Protein AF-A0A7C1IBE5-F1 (afdb_monomer)

Sequence (179 aa):
MHDKIVLPAYIEAMIQAGHLGRKSRDKGGFYKRLESGKYMYIDPATLEYVPAIEPHVQFVEQAKEYIHIGRYREAFEVILAAEGTEANLVKEMLATYIAYAYMLIGQVTDAHDGIEGMDRVMTAGYNWAGPSMLVQMLGGKERAMELLDAQHLPIPDGLKSDTVCERYVFNIGKYFPAR

Solvent-accessible surface area (backbone atoms only — not comparable to full-atom values): 10197 Å² total; per-residue (Å²): 113,73,88,72,72,63,84,58,69,56,57,57,53,33,51,76,74,48,32,63,24,86,81,25,78,90,66,11,26,73,44,39,71,48,94,88,67,50,56,29,29,52,39,77,88,77,71,43,76,38,74,72,80,85,84,86,52,70,58,57,56,54,22,49,53,28,32,53,74,68,37,49,50,61,18,40,50,42,51,70,72,43,75,61,74,69,31,49,52,52,51,43,52,53,31,50,51,39,39,52,52,39,61,35,48,52,74,80,36,60,55,89,48,36,66,60,38,50,23,47,48,30,41,73,73,66,67,37,73,23,51,48,56,51,27,35,40,55,71,26,56,69,47,41,48,53,48,19,51,77,63,75,40,76,81,35,68,57,49,76,68,57,60,60,49,80,71,57,87,72,76,56,62,79,61,50,62,64,123

Foldseek 3Di:
DVVVPDDDPLQVVCVVVVQPAPVCQPNHHQWHADPVRFIWGQDSVPRDTHGDDDDDDPLQVVLLVCLLVVNLLVSLVSLVPDDDDVSLVVLLVLLVVLQVLQVCQCPVDNVVCQQVRQQCCCCVVVVAGGSLCSCLSCPHLVSSVVSNVVSVHDDHPSSVPDPPNVVDDDPVCSHSPND

Mean predicted aligned error: 4.45 Å

Secondary structure (DSSP, 8-state):
-GGG-PPPHHHHHHHHHT--GGGSTTT-SSEEE-TTS-EEEE-TTT--EEEPP----HHHHHHHHHHHTT-HHHHHHHHHH--SHHHHHHHHHHHHHHHHHHHTBTTTB-GGGHHHHHHHIIIIIS----HHHHHHHTTSHHHHHHHHHHTT----HHHHT--HHHH----GGGTS---

pLDDT: mean 92.17, std 6.35, range [59.53, 98.25]

Structure (mmCIF, N/CA/C/O backbone):
data_AF-A0A7C1IBE5-F1
#
_entry.id   AF-A0A7C1IBE5-F1
#
loop_
_atom_site.group_PDB
_atom_site.id
_atom_site.type_symbol
_atom_site.label_atom_id
_atom_site.label_alt_id
_atom_site.label_comp_id
_atom_site.label_asym_id
_atom_site.label_entity_id
_atom_site.label_seq_id
_atom_site.pdbx_PDB_ins_code
_atom_site.Cartn_x
_atom_site.Cartn_y
_atom_site.Cartn_z
_atom_site.occupancy
_atom_site.B_iso_or_equiv
_atom_site.auth_seq_id
_atom_site.auth_comp_id
_atom_site.auth_asym_id
_atom_site.auth_atom_id
_atom_site.pdbx_PDB_model_num
ATOM 1 N N . MET A 1 1 ? -4.605 -14.234 -8.982 1.00 73.50 1 MET A N 1
ATOM 2 C CA . MET A 1 1 ? -4.352 -13.311 -7.850 1.00 73.50 1 MET A CA 1
ATOM 3 C C . MET A 1 1 ? -5.655 -12.81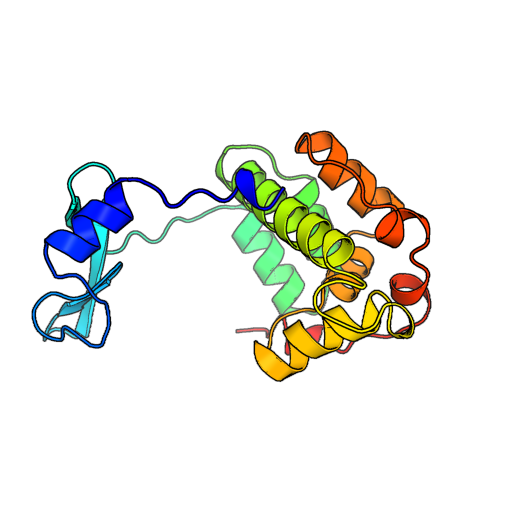6 -7.245 1.00 73.50 1 MET A C 1
ATOM 5 O O . MET A 1 1 ? -5.756 -12.850 -6.031 1.00 73.50 1 MET A O 1
ATOM 9 N N . HIS A 1 2 ? -6.647 -12.444 -8.063 1.00 71.06 2 HIS A N 1
ATOM 10 C CA . HIS A 1 2 ? -7.984 -12.051 -7.600 1.00 71.06 2 HIS A CA 1
ATOM 11 C C . HIS A 1 2 ? -8.584 -13.033 -6.575 1.00 71.06 2 HIS A C 1
ATOM 13 O O . HIS A 1 2 ? -8.927 -12.627 -5.474 1.00 71.06 2 HIS A O 1
ATOM 19 N N . ASP A 1 3 ? -8.538 -14.338 -6.863 1.00 72.69 3 ASP A N 1
ATOM 20 C CA . ASP A 1 3 ? -9.069 -15.387 -5.972 1.00 72.69 3 ASP A CA 1
ATOM 21 C C . ASP A 1 3 ? -8.318 -15.540 -4.638 1.00 72.69 3 ASP A C 1
ATOM 23 O O . ASP A 1 3 ? -8.782 -16.237 -3.741 1.00 72.69 3 ASP A O 1
ATOM 27 N N . LYS A 1 4 ? -7.139 -14.917 -4.499 1.00 71.75 4 LYS A N 1
ATOM 28 C CA . LYS A 1 4 ? -6.363 -14.908 -3.250 1.00 71.75 4 LYS A CA 1
ATOM 29 C C . LYS A 1 4 ? -6.722 -13.722 -2.347 1.00 71.75 4 LYS A C 1
ATOM 31 O O . LYS A 1 4 ? -6.382 -13.749 -1.170 1.00 71.75 4 LYS A O 1
ATOM 36 N N . ILE A 1 5 ? -7.412 -12.702 -2.868 1.00 74.75 5 ILE A N 1
ATOM 37 C CA . ILE A 1 5 ? -7.878 -11.539 -2.100 1.00 74.75 5 ILE A CA 1
ATOM 38 C C . ILE A 1 5 ? -9.263 -11.877 -1.541 1.00 74.75 5 ILE A C 1
ATOM 40 O O . ILE A 1 5 ? -10.294 -11.404 -2.015 1.00 74.75 5 ILE A O 1
ATOM 44 N N . VAL A 1 6 ? -9.280 -12.776 -0.560 1.00 84.31 6 VAL A N 1
ATOM 45 C CA . VAL A 1 6 ? -10.510 -13.247 0.083 1.00 84.31 6 VAL A CA 1
ATOM 46 C C . VAL A 1 6 ? -10.831 -12.353 1.269 1.00 84.31 6 VAL A C 1
ATOM 48 O O . VAL A 1 6 ? -9.943 -11.961 2.025 1.00 84.31 6 VAL A O 1
ATOM 51 N N . LEU A 1 7 ? -12.113 -12.042 1.444 1.00 87.69 7 LEU A N 1
ATOM 52 C CA . LEU A 1 7 ? -12.579 -11.256 2.576 1.00 87.69 7 LEU A CA 1
ATOM 53 C C . LEU A 1 7 ? -12.304 -12.004 3.897 1.00 87.69 7 LEU A C 1
ATOM 55 O O . LEU A 1 7 ? -12.782 -13.130 4.062 1.00 87.69 7 LEU A O 1
ATOM 59 N N . PRO A 1 8 ? -11.575 -11.407 4.858 1.00 91.69 8 PRO A N 1
ATOM 60 C CA . PRO A 1 8 ? -11.402 -12.000 6.177 1.00 91.69 8 PRO A CA 1
ATOM 61 C C . PRO A 1 8 ? -12.737 -12.250 6.891 1.00 91.69 8 PRO A C 1
ATOM 63 O O . PRO A 1 8 ? -13.624 -11.396 6.883 1.00 91.69 8 PRO A O 1
ATOM 66 N N . ALA A 1 9 ? -12.847 -13.385 7.587 1.00 92.94 9 ALA A N 1
ATOM 67 C CA . ALA A 1 9 ? -14.079 -13.809 8.265 1.00 92.94 9 ALA A CA 1
ATOM 68 C C . ALA A 1 9 ? -14.618 -12.781 9.278 1.00 92.94 9 ALA A C 1
ATOM 70 O O . ALA A 1 9 ? -15.829 -12.639 9.439 1.00 92.94 9 ALA A O 1
ATOM 71 N N . TYR A 1 10 ? -13.731 -12.022 9.929 1.00 94.25 10 TYR A N 1
ATOM 72 C CA . TYR A 1 10 ? -14.133 -10.997 10.892 1.00 94.25 10 TYR A CA 1
ATOM 73 C C . TYR A 1 10 ? -14.932 -9.857 10.233 1.00 94.25 10 TYR A C 1
ATOM 75 O O . TYR A 1 10 ? -15.789 -9.262 10.880 1.00 94.25 10 TYR A O 1
ATOM 83 N N . ILE A 1 11 ? -14.713 -9.575 8.941 1.00 94.81 11 ILE A N 1
ATOM 84 C CA . ILE A 1 11 ? -15.467 -8.541 8.218 1.00 94.81 11 ILE A CA 1
ATOM 85 C C . ILE A 1 11 ? -16.907 -8.997 7.978 1.00 94.81 11 ILE A C 1
ATOM 87 O O . ILE A 1 11 ? -17.835 -8.212 8.155 1.00 94.81 11 ILE A O 1
ATOM 91 N N . GLU A 1 12 ? -17.110 -10.267 7.630 1.00 94.19 12 GLU A N 1
ATOM 92 C CA . GLU A 1 12 ? -18.452 -10.841 7.495 1.00 94.19 12 GLU A CA 1
ATOM 93 C C . GLU A 1 12 ? -19.207 -10.765 8.834 1.00 94.19 12 GLU A C 1
ATOM 95 O O . GLU A 1 12 ? -20.339 -10.283 8.892 1.00 94.19 12 GLU A O 1
ATOM 100 N N . ALA A 1 13 ? -18.544 -11.126 9.939 1.00 94.38 13 ALA A N 1
ATOM 101 C CA . ALA A 1 13 ? -19.114 -11.002 11.281 1.00 94.38 13 ALA A CA 1
ATOM 102 C C . ALA A 1 13 ? -19.476 -9.545 11.631 1.00 94.38 13 ALA A C 1
ATOM 104 O O . ALA A 1 13 ? -20.549 -9.278 12.177 1.00 94.38 13 ALA A O 1
ATOM 105 N N . MET A 1 14 ? -18.625 -8.582 11.261 1.00 94.69 14 MET A N 1
ATOM 106 C CA . MET A 1 14 ? -18.912 -7.155 11.428 1.00 94.69 14 MET A CA 1
ATOM 107 C C . MET A 1 14 ? -20.160 -6.715 10.653 1.00 94.69 14 MET A C 1
ATOM 109 O O . MET A 1 14 ? -20.988 -5.978 11.196 1.00 94.69 14 MET A O 1
ATOM 113 N N . ILE A 1 15 ? -20.316 -7.160 9.402 1.00 94.31 15 ILE A N 1
ATOM 114 C CA . ILE A 1 15 ? -21.489 -6.847 8.573 1.00 94.31 15 ILE A CA 1
ATOM 115 C C . ILE A 1 15 ? -22.757 -7.397 9.229 1.00 94.31 15 ILE A C 1
ATOM 117 O O . ILE A 1 15 ? -23.726 -6.653 9.396 1.00 94.31 15 ILE A O 1
ATOM 121 N N . GLN A 1 16 ? -22.731 -8.656 9.669 1.00 94.00 16 GLN A N 1
ATOM 122 C CA . GLN A 1 16 ? -23.860 -9.312 10.338 1.00 94.00 16 GLN A CA 1
ATOM 123 C C . GLN A 1 16 ? -24.245 -8.617 11.654 1.00 94.00 16 GLN A C 1
ATOM 125 O O . GLN A 1 16 ? -25.428 -8.477 11.962 1.00 94.00 16 GLN A O 1
ATOM 130 N N . ALA A 1 17 ? -23.265 -8.095 12.395 1.00 91.69 17 ALA A N 1
ATOM 131 C CA . ALA A 1 17 ? -23.491 -7.296 13.602 1.00 91.69 17 ALA A CA 1
ATOM 132 C C . ALA A 1 17 ? -23.971 -5.850 13.314 1.00 91.69 17 ALA A C 1
ATOM 134 O O . ALA A 1 17 ? -24.437 -5.136 14.215 1.00 91.69 17 ALA A O 1
ATOM 135 N N . GLY A 1 18 ? -23.928 -5.406 12.054 1.00 92.75 18 GLY A N 1
ATOM 136 C CA . GLY A 1 18 ? -24.362 -4.079 11.609 1.00 92.75 18 GLY A CA 1
ATOM 137 C C . GLY A 1 18 ? -23.290 -2.987 11.711 1.00 92.75 18 GLY A C 1
ATOM 138 O O . GLY A 1 18 ? -23.632 -1.799 11.663 1.00 92.75 18 GLY A O 1
ATOM 139 N N . HIS A 1 19 ? -22.012 -3.360 11.826 1.00 93.81 19 HIS A N 1
ATOM 140 C CA . HIS A 1 19 ? -20.870 -2.441 11.786 1.00 93.81 19 HIS A CA 1
ATOM 141 C C . HIS A 1 19 ? -20.557 -2.011 10.339 1.00 93.81 19 HIS A C 1
ATOM 143 O O . HIS A 1 19 ? -19.554 -2.405 9.747 1.00 93.81 19 HIS A O 1
ATOM 149 N N . LEU A 1 20 ? -21.430 -1.188 9.750 1.00 93.50 20 LEU A N 1
ATOM 150 C CA . LEU A 1 20 ? -21.389 -0.789 8.331 1.00 93.50 20 LEU A CA 1
ATOM 151 C C . LEU A 1 20 ? -20.618 0.522 8.077 1.00 93.50 20 LEU A C 1
ATOM 153 O O . LEU A 1 20 ? -20.809 1.197 7.058 1.00 93.50 20 LEU A O 1
ATOM 157 N N . GLY A 1 21 ? -19.766 0.930 9.017 1.00 92.19 21 GLY A N 1
ATOM 158 C CA . GLY A 1 21 ? -18.967 2.148 8.907 1.00 92.19 21 GLY A CA 1
ATOM 159 C C . GLY A 1 21 ? -19.776 3.408 9.178 1.00 92.19 21 GLY A C 1
ATOM 160 O O . GLY A 1 21 ? -20.679 3.432 10.009 1.00 92.19 21 GLY A O 1
ATOM 161 N N . ARG A 1 22 ? -19.456 4.489 8.459 1.00 88.12 22 ARG A N 1
ATOM 162 C CA . ARG A 1 22 ? -20.050 5.821 8.683 1.00 88.12 22 ARG A CA 1
ATOM 163 C C . ARG A 1 22 ? -21.577 5.859 8.506 1.00 88.12 22 ARG A C 1
ATOM 165 O O . ARG A 1 22 ? -22.217 6.781 9.006 1.00 88.12 22 ARG A O 1
ATOM 172 N N . LYS A 1 23 ? -22.149 4.879 7.800 1.00 87.75 23 LYS A N 1
ATOM 173 C CA . LYS A 1 23 ? -23.599 4.737 7.606 1.00 87.75 23 LYS A CA 1
ATOM 174 C C . LYS A 1 23 ? -24.318 4.311 8.895 1.00 87.75 23 LYS A C 1
ATOM 176 O O . LYS A 1 23 ? -25.426 4.777 9.131 1.00 87.75 23 LYS A O 1
ATOM 181 N N . SER A 1 24 ? -23.669 3.514 9.745 1.00 88.25 24 SER A N 1
ATOM 182 C CA . SER A 1 24 ? -24.177 3.113 11.063 1.00 88.25 24 SER A CA 1
ATOM 183 C C . SER A 1 24 ? -23.554 4.003 12.138 1.00 88.25 24 SER A C 1
ATOM 185 O O . SER A 1 24 ? -22.518 3.668 12.705 1.00 88.25 24 SER A O 1
ATOM 187 N N . ARG A 1 25 ? -24.127 5.188 12.384 1.00 80.31 25 ARG A N 1
ATOM 188 C CA . ARG A 1 25 ? -23.508 6.198 13.274 1.00 80.31 25 ARG A CA 1
ATOM 189 C C . ARG A 1 25 ? -23.326 5.711 14.715 1.00 80.31 25 ARG A C 1
ATOM 191 O O . ARG A 1 25 ? -22.364 6.105 15.362 1.00 80.31 25 ARG A O 1
ATOM 198 N N . ASP A 1 26 ? -24.247 4.887 15.188 1.00 85.69 26 ASP A N 1
ATOM 199 C CA . ASP A 1 26 ? -24.299 4.273 16.514 1.00 85.69 26 ASP A CA 1
ATOM 200 C C . ASP A 1 26 ? -23.349 3.072 16.645 1.00 85.69 26 ASP A C 1
ATOM 202 O O . ASP A 1 26 ? -22.658 2.935 17.655 1.00 85.69 26 ASP A O 1
ATOM 206 N N . LYS A 1 27 ? -23.272 2.226 15.610 1.00 87.38 27 LYS A N 1
ATOM 207 C CA . LYS A 1 27 ? -22.465 0.995 15.640 1.00 87.38 27 LYS A CA 1
ATOM 208 C C . LYS A 1 27 ? -21.034 1.158 15.130 1.00 87.38 27 LYS A C 1
ATOM 210 O O . LYS A 1 27 ? -20.160 0.434 15.591 1.00 87.38 27 LYS A O 1
ATOM 215 N N . GLY A 1 28 ? -20.773 2.085 14.210 1.00 92.25 28 GLY A N 1
ATOM 216 C CA . GLY A 1 28 ? -19.470 2.273 13.564 1.00 92.25 28 GLY A CA 1
ATOM 217 C C . GLY A 1 28 ? -19.140 1.237 12.481 1.00 92.25 28 GLY A C 1
ATOM 218 O O . GLY A 1 28 ? -20.020 0.572 11.941 1.00 92.25 28 GLY A O 1
ATOM 219 N N . GLY A 1 29 ? -17.856 1.134 12.127 1.00 94.88 29 GLY A N 1
ATOM 220 C CA . GLY A 1 29 ? -17.285 0.096 11.249 1.00 94.88 29 GLY A CA 1
ATOM 221 C C . GLY A 1 29 ? -15.940 -0.361 11.797 1.00 94.88 29 GLY A C 1
ATOM 222 O O . GLY A 1 29 ? -15.830 -0.570 12.999 1.00 94.88 29 GLY A O 1
ATOM 223 N N . PHE A 1 30 ? -14.889 -0.412 10.971 1.00 95.44 30 PHE A N 1
ATOM 224 C CA . PHE A 1 30 ? -13.519 -0.677 11.457 1.00 95.44 30 PHE A CA 1
ATOM 225 C C . PHE A 1 30 ? -13.080 0.265 12.581 1.00 95.44 30 PHE A C 1
ATOM 227 O O . PHE A 1 30 ? -12.267 -0.099 13.424 1.00 95.44 30 PHE A O 1
ATOM 234 N N . TYR A 1 31 ? -13.656 1.464 12.612 1.00 94.19 31 TYR A N 1
ATOM 235 C CA . TYR A 1 31 ? -13.515 2.410 13.700 1.00 94.19 31 TYR A CA 1
ATOM 236 C C . TYR A 1 31 ? -14.858 3.062 14.037 1.00 94.19 31 TYR A C 1
ATOM 238 O O . TYR A 1 31 ? -15.796 3.079 13.229 1.00 94.19 31 TYR A O 1
ATOM 246 N N . LYS A 1 32 ? -14.929 3.651 15.230 1.00 91.94 32 LYS A N 1
ATOM 247 C CA . LYS A 1 32 ? -15.985 4.584 15.634 1.00 91.94 32 LYS A CA 1
ATOM 248 C C . LYS A 1 32 ? -15.383 5.775 16.367 1.00 91.94 32 LYS A C 1
ATOM 250 O O . LYS A 1 32 ? -14.336 5.661 17.004 1.00 91.94 32 LYS A O 1
ATOM 255 N N . ARG A 1 33 ? -16.046 6.925 16.265 1.00 90.38 33 ARG A N 1
ATOM 256 C CA . ARG A 1 33 ? -15.648 8.153 16.958 1.00 90.38 33 ARG A CA 1
ATOM 257 C C . ARG A 1 33 ? -16.565 8.361 18.155 1.00 90.38 33 ARG A C 1
ATOM 259 O O . ARG A 1 33 ? -17.779 8.412 17.985 1.00 90.38 33 ARG A O 1
ATOM 266 N N . LEU A 1 34 ? -15.983 8.463 19.343 1.00 89.38 34 LEU A N 1
ATOM 267 C CA . LEU A 1 34 ? -16.708 8.765 20.573 1.00 89.38 34 LEU A CA 1
ATOM 268 C C . LEU A 1 34 ? -17.122 10.241 20.604 1.00 89.38 34 LEU A C 1
ATOM 270 O O . LEU A 1 34 ? -16.534 11.074 19.911 1.00 89.38 34 LEU A O 1
ATOM 274 N N . GLU A 1 35 ? -18.078 10.586 21.465 1.00 89.25 35 GLU A N 1
ATOM 275 C CA . GLU A 1 35 ? -18.485 11.982 21.696 1.00 89.25 35 GLU A CA 1
ATOM 276 C C . GLU A 1 35 ? -17.321 12.859 22.178 1.00 89.25 35 GLU A C 1
ATOM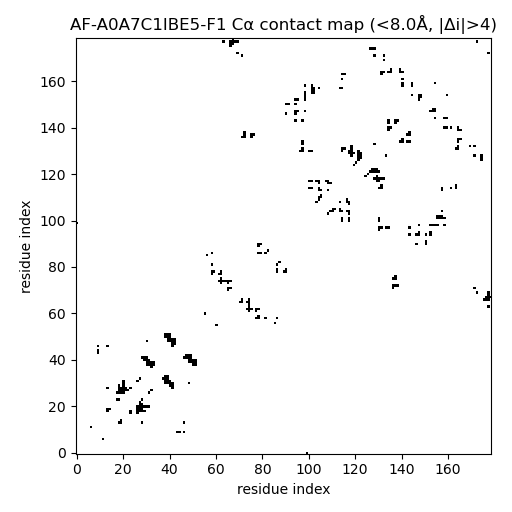 278 O O . GLU A 1 35 ? -17.219 14.021 21.799 1.00 89.25 35 GLU A O 1
ATOM 283 N N . SER A 1 36 ? -16.373 12.271 22.917 1.00 90.88 36 SER A N 1
ATOM 284 C CA . SER A 1 36 ? -15.117 12.918 23.324 1.00 90.88 36 SER A CA 1
ATOM 285 C C . SER A 1 36 ? -14.184 13.265 22.156 1.00 90.88 36 SER A C 1
ATOM 287 O O . SER A 1 36 ? -13.139 13.877 22.355 1.00 90.88 36 SER A O 1
ATOM 289 N N . GLY A 1 37 ? -14.514 12.835 20.938 1.00 88.88 37 GLY A N 1
ATOM 290 C CA . GLY A 1 37 ? -13.708 13.011 19.738 1.00 88.88 37 GLY A CA 1
ATOM 291 C C . GLY A 1 37 ? -12.658 11.922 19.517 1.00 88.88 37 GLY A C 1
ATOM 292 O O . GLY A 1 37 ? -12.118 11.866 18.412 1.00 88.88 37 GLY A O 1
ATOM 293 N N . LYS A 1 38 ? -12.409 11.051 20.506 1.00 90.75 38 LYS A N 1
ATOM 294 C CA . LYS A 1 38 ? -11.450 9.936 20.419 1.00 90.75 38 LYS A CA 1
ATOM 295 C C . LYS A 1 38 ? -11.938 8.832 19.479 1.00 90.75 38 LYS A C 1
ATOM 297 O O . LYS A 1 38 ? -13.140 8.579 19.382 1.00 90.75 38 LYS A O 1
ATOM 302 N N . TYR A 1 39 ? -10.997 8.155 18.827 1.00 92.06 39 TYR A N 1
ATOM 303 C CA . TYR A 1 39 ? -11.273 6.987 17.994 1.00 92.06 39 TYR A CA 1
ATOM 304 C C . TYR A 1 39 ? -11.071 5.685 18.767 1.00 92.06 39 TYR A C 1
ATOM 306 O O . TYR A 1 39 ? -10.140 5.557 19.561 1.00 92.06 39 TYR A O 1
ATOM 314 N N . MET A 1 40 ? -11.951 4.728 18.489 1.00 94.56 40 MET A N 1
ATOM 315 C CA . MET A 1 40 ? -11.827 3.328 18.885 1.00 94.56 40 MET A CA 1
ATOM 316 C C . MET A 1 40 ? -11.833 2.474 17.616 1.00 94.56 40 MET A C 1
ATOM 318 O O . MET A 1 40 ? -12.528 2.826 16.658 1.00 94.56 40 MET A O 1
ATOM 322 N N . TYR A 1 41 ? -11.120 1.354 17.627 1.00 95.31 41 TYR A N 1
ATOM 323 C CA . TYR A 1 41 ? -10.935 0.456 16.486 1.00 95.31 41 TYR A CA 1
ATOM 324 C C . TYR A 1 41 ? -11.389 -0.956 16.841 1.00 95.31 41 TYR A C 1
ATOM 326 O O . TYR A 1 41 ? -11.291 -1.347 17.999 1.00 95.31 41 TYR A O 1
ATOM 334 N N . ILE A 1 42 ? -11.907 -1.700 15.867 1.00 94.38 42 ILE A N 1
ATOM 335 C CA . ILE A 1 42 ? -12.233 -3.120 16.048 1.00 94.38 42 ILE A CA 1
ATOM 336 C C . ILE A 1 42 ? -10.929 -3.905 16.186 1.00 94.38 42 ILE A C 1
ATOM 338 O O . ILE A 1 42 ? -10.068 -3.820 15.311 1.00 94.38 42 ILE A O 1
ATOM 342 N N . ASP A 1 43 ? -10.817 -4.695 17.247 1.00 93.62 43 ASP A N 1
ATOM 343 C CA . ASP A 1 43 ? -9.861 -5.795 17.321 1.00 93.62 43 ASP A CA 1
ATOM 344 C C . ASP A 1 43 ? -10.416 -6.992 16.521 1.00 93.62 43 ASP A C 1
ATOM 346 O O . ASP A 1 43 ? -11.461 -7.535 16.889 1.00 93.62 43 ASP A O 1
ATOM 350 N N . PRO A 1 44 ? -9.761 -7.432 15.428 1.00 92.62 44 PRO A N 1
ATOM 351 C CA . PRO A 1 44 ? -10.251 -8.538 14.605 1.00 92.62 44 PRO A CA 1
ATOM 352 C C . PRO A 1 44 ? -10.386 -9.877 15.342 1.00 92.62 44 PRO A C 1
ATOM 354 O O . PRO A 1 44 ? -11.136 -10.736 14.882 1.00 92.62 44 PRO A O 1
ATOM 357 N N . ALA A 1 45 ? -9.660 -10.078 16.449 1.00 92.12 45 ALA A N 1
ATOM 358 C CA . ALA A 1 45 ? -9.699 -11.322 17.215 1.00 92.12 45 ALA A CA 1
ATOM 359 C C . ALA A 1 45 ? -10.916 -11.398 18.146 1.00 92.12 45 ALA A C 1
ATOM 361 O O . ALA A 1 45 ? -11.483 -12.474 18.334 1.00 92.12 45 ALA A O 1
ATOM 362 N N . THR A 1 46 ? -11.312 -10.267 18.732 1.00 93.25 46 THR A N 1
ATOM 363 C CA . THR A 1 46 ? -12.389 -10.202 19.735 1.00 93.25 46 THR A CA 1
ATOM 364 C C . THR A 1 46 ? -13.674 -9.574 19.204 1.00 93.25 46 THR A C 1
ATOM 366 O O . THR A 1 46 ? -14.728 -9.767 19.800 1.00 93.25 46 THR A O 1
ATOM 369 N N . LEU A 1 47 ? -13.600 -8.846 18.085 1.00 91.75 47 LEU A N 1
ATOM 370 C CA . LEU A 1 47 ? -14.652 -7.976 17.545 1.00 91.75 47 LEU A CA 1
ATOM 371 C C . LEU A 1 47 ? -15.076 -6.846 18.494 1.00 91.75 47 LEU A C 1
ATOM 373 O O . LEU A 1 47 ? -16.088 -6.183 18.262 1.00 91.75 47 LEU A O 1
ATOM 377 N N . GLU A 1 48 ? -14.280 -6.583 19.528 1.00 93.81 48 GLU A N 1
ATOM 378 C CA . GLU A 1 48 ? -14.517 -5.502 20.472 1.00 93.81 48 GLU A CA 1
ATOM 379 C C . GLU A 1 48 ? -13.805 -4.221 20.041 1.00 93.81 48 GLU A C 1
ATOM 381 O O . GLU A 1 48 ? -12.760 -4.230 19.385 1.00 93.81 48 GLU A O 1
ATOM 386 N N . TYR A 1 49 ? -14.378 -3.083 20.433 1.00 94.56 49 TYR A N 1
ATOM 387 C CA . TYR A 1 49 ? -13.752 -1.790 20.190 1.00 94.56 49 TYR A CA 1
ATOM 388 C C . TYR A 1 49 ? -12.692 -1.493 21.247 1.00 94.56 49 TYR A C 1
ATOM 390 O O . TYR A 1 49 ? -13.017 -1.287 22.417 1.00 94.56 49 TYR A O 1
ATOM 398 N N . VAL A 1 50 ? -11.447 -1.344 20.808 1.00 95.38 50 VAL A N 1
ATOM 399 C CA . VAL A 1 50 ? -10.300 -0.978 21.645 1.00 95.38 50 VAL A CA 1
ATOM 400 C C . VAL A 1 50 ? -9.807 0.441 21.328 1.00 95.38 50 VAL A C 1
ATOM 402 O O . VAL A 1 50 ? -10.046 0.948 20.226 1.00 95.38 50 VAL A O 1
ATOM 405 N N . PRO A 1 51 ? -9.155 1.139 22.279 1.00 94.75 51 PRO A N 1
ATOM 406 C CA . PRO A 1 51 ? -8.533 2.432 22.006 1.00 94.75 51 PRO A CA 1
ATOM 407 C C . PRO A 1 51 ? -7.497 2.355 20.880 1.00 94.75 51 PRO A C 1
ATOM 409 O O . PRO A 1 51 ? -6.873 1.319 20.666 1.00 94.75 51 PRO A O 1
ATOM 412 N N . ALA A 1 52 ? -7.299 3.475 20.184 1.00 88.88 52 ALA A N 1
ATOM 413 C CA . ALA A 1 52 ? -6.237 3.616 19.193 1.00 88.88 52 ALA A CA 1
ATOM 414 C C . ALA A 1 52 ? -4.865 3.262 19.786 1.00 88.88 52 ALA A C 1
ATOM 416 O O . ALA A 1 52 ? -4.523 3.736 20.871 1.00 88.88 52 ALA A 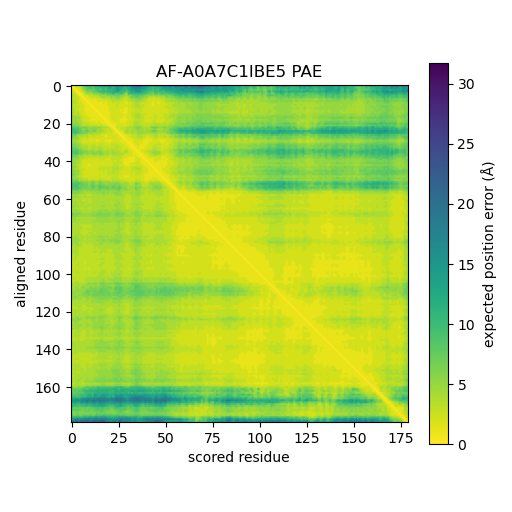O 1
ATOM 417 N N . ILE A 1 53 ? -4.075 2.494 19.039 1.00 87.38 53 ILE A N 1
ATOM 418 C CA . ILE A 1 53 ? -2.641 2.349 19.284 1.00 87.38 53 ILE A CA 1
ATOM 419 C C . ILE A 1 53 ? -1.881 3.217 18.284 1.00 87.38 53 ILE A C 1
ATOM 421 O O . ILE A 1 53 ? -2.258 3.303 17.115 1.00 87.38 53 ILE A O 1
ATOM 425 N N . GLU A 1 54 ? -0.810 3.853 18.745 1.00 84.75 54 GLU A N 1
ATOM 426 C CA . GLU A 1 54 ? 0.106 4.624 17.903 1.00 84.75 54 GLU A CA 1
ATOM 427 C C . GLU A 1 54 ? 1.447 3.880 17.869 1.00 84.75 54 GLU A C 1
ATOM 429 O O . GLU A 1 54 ? 2.307 4.120 18.720 1.00 84.75 54 GLU A O 1
ATOM 434 N N . PRO A 1 55 ? 1.610 2.893 16.966 1.00 86.56 55 PRO A N 1
ATOM 435 C CA . PRO A 1 55 ? 2.845 2.130 16.892 1.00 86.56 55 PRO A CA 1
ATOM 436 C C . PRO A 1 55 ? 3.981 3.035 16.413 1.00 86.56 55 PRO A C 1
ATOM 438 O O . PRO A 1 55 ? 3.852 3.740 15.413 1.00 86.56 55 PRO A O 1
ATOM 441 N N . HIS A 1 56 ? 5.112 2.981 17.112 1.00 90.50 56 HIS A N 1
ATOM 442 C CA . HIS A 1 56 ? 6.319 3.698 16.723 1.00 90.50 56 HIS A CA 1
ATOM 443 C C . HIS A 1 56 ? 7.301 2.730 16.057 1.00 90.50 56 HIS A C 1
ATOM 445 O O . HIS A 1 56 ? 7.981 1.954 16.729 1.00 90.50 56 HIS A O 1
ATOM 451 N N . VAL A 1 57 ? 7.380 2.785 14.727 1.00 95.38 57 VAL A N 1
ATOM 452 C CA . VAL A 1 57 ? 8.203 1.879 13.917 1.00 95.38 57 VAL A CA 1
ATOM 453 C C . VAL A 1 57 ? 9.382 2.656 13.336 1.00 95.38 57 VAL A C 1
ATOM 455 O O . VAL A 1 57 ? 9.202 3.560 12.526 1.00 95.38 57 VAL A O 1
ATOM 458 N N . GLN A 1 58 ? 10.605 2.302 13.738 1.00 96.31 58 GLN A N 1
ATOM 459 C CA . GLN A 1 58 ? 11.801 3.108 13.462 1.00 96.31 58 GLN A CA 1
ATOM 460 C C . GLN A 1 58 ? 12.027 3.392 11.968 1.00 96.31 58 GLN A C 1
ATOM 462 O O . GLN A 1 58 ? 12.245 4.543 11.594 1.00 96.31 58 GLN A O 1
ATOM 467 N N . PHE A 1 59 ? 11.967 2.368 11.107 1.00 97.19 59 PHE A N 1
ATOM 468 C CA . PHE A 1 59 ? 12.207 2.560 9.671 1.00 97.19 59 PHE A CA 1
ATOM 469 C C . PHE A 1 59 ? 11.116 3.421 9.015 1.00 97.19 59 PHE A C 1
ATOM 471 O O . PHE A 1 59 ? 11.393 4.138 8.056 1.00 97.19 59 PHE A O 1
ATOM 478 N N . VAL A 1 60 ? 9.887 3.390 9.547 1.00 95.75 60 VAL A N 1
ATOM 479 C CA . VAL A 1 60 ? 8.776 4.224 9.067 1.00 95.75 60 VAL A CA 1
ATOM 480 C C . VAL A 1 60 ? 9.047 5.688 9.389 1.00 95.75 60 VAL A C 1
ATOM 482 O O . VAL A 1 60 ? 8.898 6.536 8.513 1.00 95.75 60 VAL A O 1
ATOM 485 N N . GLU A 1 61 ? 9.501 5.992 10.605 1.00 95.62 61 GLU A N 1
ATOM 486 C CA . GLU A 1 61 ? 9.863 7.363 10.982 1.00 95.62 61 GLU A CA 1
ATOM 487 C C . GLU A 1 61 ? 11.037 7.893 10.151 1.00 95.62 61 GLU A C 1
ATOM 489 O O . GLU A 1 61 ? 10.997 9.025 9.671 1.00 95.62 61 GLU A O 1
ATOM 494 N N . GLN A 1 62 ? 12.036 7.055 9.873 1.00 96.94 62 GLN A N 1
ATOM 495 C CA . GLN A 1 62 ? 13.137 7.428 8.984 1.00 96.94 62 GLN A CA 1
ATOM 496 C C . GLN A 1 62 ? 12.669 7.671 7.537 1.00 96.94 62 GLN A C 1
ATOM 498 O O . GLN A 1 62 ? 13.081 8.648 6.911 1.00 96.94 62 GLN A O 1
ATOM 503 N N . ALA A 1 63 ? 11.798 6.814 6.998 1.00 96.12 63 ALA A N 1
ATOM 504 C CA . ALA A 1 63 ? 11.239 7.001 5.661 1.00 96.12 63 ALA A CA 1
ATOM 505 C C . ALA A 1 63 ? 10.389 8.283 5.571 1.00 96.12 63 ALA A C 1
ATOM 507 O O . ALA A 1 63 ? 10.476 9.007 4.578 1.00 96.12 63 ALA A O 1
ATOM 508 N N . LYS A 1 64 ? 9.616 8.604 6.619 1.00 94.69 64 LYS A N 1
ATOM 509 C CA . LYS A 1 64 ? 8.853 9.859 6.724 1.00 94.69 64 LYS A CA 1
ATOM 510 C C . LYS A 1 64 ? 9.762 11.083 6.691 1.00 94.69 64 LYS A C 1
ATOM 512 O O . LYS A 1 64 ? 9.454 12.018 5.959 1.00 94.69 64 LYS A O 1
ATOM 517 N N . GLU A 1 65 ? 10.880 11.062 7.416 1.00 95.88 65 GLU A N 1
ATOM 518 C CA . GLU A 1 65 ? 11.858 12.157 7.394 1.00 95.88 65 GLU A CA 1
ATOM 519 C C . GLU A 1 65 ? 12.408 12.377 5.979 1.00 95.88 65 GLU A C 1
ATOM 521 O O . GLU A 1 65 ? 12.409 13.497 5.473 1.00 95.88 65 GLU A O 1
ATOM 526 N N . TYR A 1 66 ? 12.796 11.305 5.281 1.00 96.69 66 TYR A N 1
ATOM 527 C CA . TYR A 1 66 ? 13.254 11.420 3.897 1.00 96.69 66 TYR A CA 1
ATOM 528 C C . TYR A 1 66 ? 12.171 11.941 2.948 1.00 96.69 66 TYR A C 1
ATOM 530 O O . TYR A 1 66 ? 12.464 12.805 2.121 1.00 96.69 66 TYR A O 1
ATOM 538 N N . ILE A 1 67 ? 10.921 11.495 3.090 1.00 95.00 67 ILE A N 1
ATOM 539 C CA . ILE A 1 67 ? 9.785 12.046 2.336 1.00 95.00 67 ILE A CA 1
ATOM 540 C C . ILE A 1 67 ? 9.620 13.545 2.614 1.00 95.00 67 ILE A C 1
ATOM 542 O O . ILE A 1 67 ? 9.448 14.319 1.672 1.00 95.00 67 ILE A O 1
ATOM 546 N N . HIS A 1 68 ? 9.720 13.964 3.879 1.00 94.12 68 HIS A N 1
ATOM 547 C CA . HIS A 1 68 ? 9.537 15.353 4.296 1.00 94.12 68 HIS A CA 1
ATOM 548 C C . HIS A 1 68 ? 10.512 16.306 3.588 1.00 94.12 68 HIS A C 1
ATOM 550 O O . HIS A 1 68 ? 10.119 17.389 3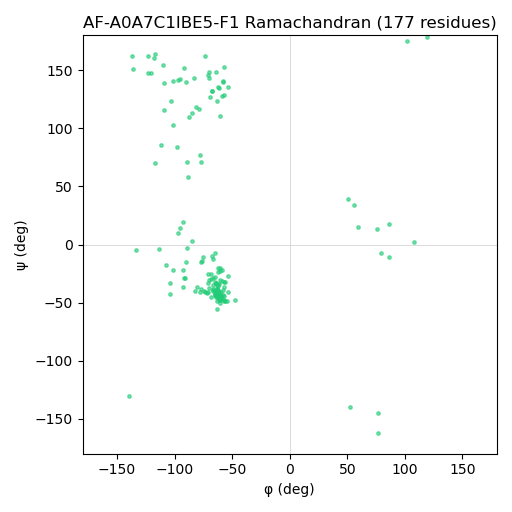.156 1.00 94.12 68 HIS A O 1
ATOM 556 N N . ILE A 1 69 ? 11.761 15.876 3.391 1.00 94.56 69 ILE A N 1
ATOM 557 C CA . ILE A 1 69 ? 12.802 16.656 2.701 1.00 94.56 69 ILE A CA 1
ATOM 558 C C . ILE A 1 69 ? 12.943 16.319 1.205 1.00 94.56 69 ILE A C 1
ATOM 560 O O . ILE A 1 69 ? 13.931 16.692 0.574 1.00 94.56 69 ILE A O 1
ATOM 564 N N . GLY A 1 70 ? 11.969 15.614 0.618 1.00 93.00 70 GLY A N 1
ATOM 565 C CA . GLY A 1 70 ? 11.918 15.312 -0.817 1.00 93.00 70 GLY A CA 1
ATOM 566 C C . GLY A 1 70 ? 12.881 14.217 -1.299 1.00 93.00 70 GLY A C 1
ATOM 567 O O . GLY A 1 70 ? 13.068 14.047 -2.504 1.00 93.00 70 GLY A O 1
ATOM 568 N N . ARG A 1 71 ? 13.479 13.452 -0.383 1.00 94.81 71 ARG A N 1
ATOM 569 C CA . ARG A 1 71 ? 14.402 12.334 -0.643 1.00 94.81 71 ARG A CA 1
ATOM 570 C C . ARG A 1 71 ? 13.646 11.016 -0.823 1.00 94.81 71 ARG A C 1
ATOM 572 O O . ARG A 1 71 ? 13.825 10.050 -0.085 1.00 94.81 71 ARG A O 1
ATOM 579 N N . TYR A 1 72 ? 12.739 10.984 -1.800 1.00 93.75 72 TYR A N 1
ATOM 580 C CA . TYR A 1 72 ? 11.798 9.871 -1.962 1.00 93.75 72 TYR A CA 1
ATOM 581 C C . TYR A 1 72 ? 12.488 8.533 -2.247 1.00 93.75 72 TYR A C 1
ATOM 583 O O . TYR A 1 72 ? 12.098 7.525 -1.670 1.00 93.75 72 TYR A O 1
ATOM 591 N N . ARG A 1 73 ? 13.532 8.501 -3.087 1.00 93.25 73 ARG A N 1
ATOM 592 C CA . ARG A 1 73 ? 14.235 7.240 -3.384 1.00 93.25 73 ARG A CA 1
ATOM 593 C C . ARG A 1 73 ? 14.892 6.673 -2.131 1.00 93.25 73 ARG A C 1
ATOM 595 O O . ARG A 1 73 ? 14.742 5.490 -1.859 1.00 93.25 73 ARG A O 1
ATOM 602 N N . GLU A 1 74 ? 15.533 7.511 -1.318 1.00 97.00 74 GLU A N 1
ATOM 603 C CA . GLU A 1 74 ? 16.102 7.051 -0.049 1.00 97.00 74 GLU A CA 1
ATOM 604 C C . GLU A 1 74 ? 15.038 6.559 0.938 1.00 97.00 74 GLU A C 1
ATOM 606 O O . GLU A 1 74 ? 15.286 5.596 1.660 1.00 97.00 74 GLU A O 1
ATOM 611 N N . ALA A 1 75 ? 13.838 7.150 0.945 1.00 96.75 75 ALA A N 1
ATOM 612 C CA . ALA A 1 75 ? 12.726 6.643 1.750 1.00 96.75 75 ALA A CA 1
ATOM 613 C C . ALA A 1 75 ? 12.328 5.211 1.353 1.00 96.75 75 ALA A C 1
ATOM 615 O O . ALA A 1 75 ? 12.126 4.363 2.222 1.00 96.75 75 ALA A O 1
ATOM 616 N N . PHE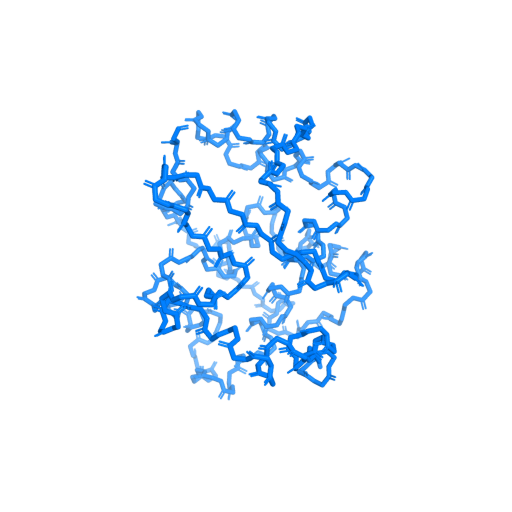 A 1 76 ? 12.249 4.925 0.050 1.00 96.88 76 PHE A N 1
ATOM 617 C CA . PHE A 1 76 ? 11.937 3.583 -0.446 1.00 96.88 76 PHE A CA 1
ATOM 618 C C . PHE A 1 76 ? 13.082 2.590 -0.208 1.00 96.88 76 PHE A C 1
ATOM 620 O O . PHE A 1 76 ? 12.808 1.457 0.178 1.00 96.88 76 PHE A O 1
ATOM 627 N N . GLU A 1 77 ? 14.348 3.000 -0.332 1.00 97.75 77 GLU A N 1
ATOM 628 C CA . GLU A 1 77 ? 15.487 2.136 0.024 1.00 97.75 77 GLU A CA 1
ATOM 629 C C . GLU A 1 77 ? 15.479 1.767 1.518 1.00 97.75 77 GLU A C 1
ATOM 631 O O . GLU A 1 77 ? 15.728 0.612 1.859 1.00 97.75 77 GLU A O 1
ATOM 636 N N . VAL A 1 78 ? 15.118 2.697 2.415 1.00 98.06 78 VAL A N 1
ATOM 637 C CA . VAL A 1 78 ? 14.933 2.393 3.849 1.00 98.06 78 VAL A CA 1
ATOM 638 C C . VAL A 1 78 ? 13.844 1.343 4.059 1.00 98.06 78 VAL A C 1
ATOM 640 O O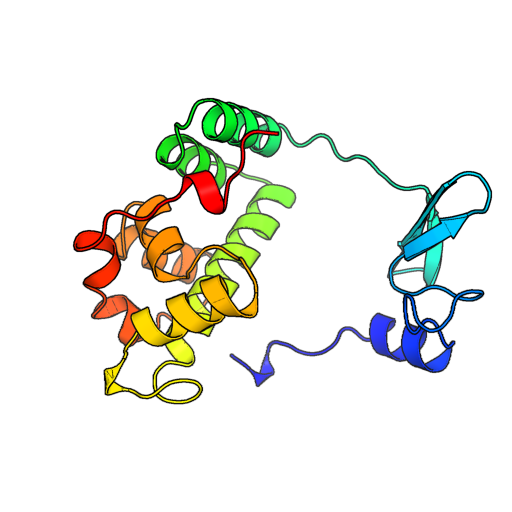 . VAL A 1 78 ? 14.038 0.415 4.840 1.00 98.06 78 VAL A O 1
ATOM 643 N N . ILE A 1 79 ? 12.712 1.463 3.360 1.00 97.38 79 ILE A N 1
ATOM 644 C CA . ILE A 1 79 ? 11.615 0.486 3.443 1.00 97.38 79 ILE A CA 1
ATOM 645 C C . ILE A 1 79 ? 12.072 -0.891 2.946 1.00 97.38 79 ILE A C 1
ATOM 647 O O . ILE A 1 79 ? 11.774 -1.902 3.581 1.00 97.38 79 ILE A O 1
ATOM 651 N N . LEU A 1 80 ? 12.795 -0.942 1.825 1.00 97.44 80 LEU A N 1
ATOM 652 C CA . LEU A 1 80 ? 13.271 -2.194 1.234 1.00 97.44 80 LEU A CA 1
ATOM 653 C C . LEU A 1 80 ? 14.317 -2.896 2.105 1.00 97.44 80 LEU A C 1
ATOM 655 O O . LEU A 1 80 ? 14.278 -4.119 2.229 1.00 97.44 80 LEU A O 1
ATOM 659 N N . ALA A 1 81 ? 15.213 -2.131 2.730 1.00 97.56 81 ALA A N 1
ATOM 660 C CA . ALA A 1 81 ? 16.245 -2.651 3.624 1.00 97.56 81 ALA A CA 1
ATOM 661 C C . ALA A 1 81 ? 15.714 -3.037 5.015 1.00 97.56 81 ALA A C 1
ATOM 663 O O . ALA A 1 81 ? 16.412 -3.713 5.768 1.00 97.56 81 ALA A O 1
ATOM 664 N N . ALA A 1 82 ? 14.507 -2.600 5.383 1.00 97.94 82 ALA A N 1
ATOM 665 C CA . ALA A 1 82 ? 13.941 -2.883 6.691 1.00 97.94 82 ALA A CA 1
ATOM 666 C C . ALA A 1 82 ? 13.550 -4.363 6.849 1.00 97.94 82 ALA A C 1
ATOM 668 O O . ALA A 1 82 ? 13.012 -5.014 5.942 1.00 97.94 82 ALA A O 1
ATOM 669 N N . GLU A 1 83 ? 13.763 -4.871 8.058 1.00 96.75 83 GLU A N 1
ATOM 670 C CA . GLU A 1 83 ? 13.422 -6.227 8.479 1.00 96.75 83 GLU A CA 1
ATOM 671 C C . GLU A 1 83 ? 12.387 -6.199 9.612 1.00 96.75 83 GLU A C 1
ATOM 673 O O . GLU A 1 83 ? 12.163 -5.171 10.252 1.00 96.75 83 GLU A O 1
ATOM 678 N N . GLY A 1 84 ? 11.748 -7.342 9.859 1.00 96.62 84 GLY A N 1
ATOM 679 C CA . GLY A 1 84 ? 10.707 -7.489 10.877 1.00 96.62 84 GLY A CA 1
ATOM 680 C C . GLY A 1 84 ? 9.288 -7.497 10.309 1.00 96.62 84 GLY A C 1
ATOM 681 O O . GLY A 1 84 ? 9.062 -7.338 9.107 1.00 96.62 84 GLY A O 1
ATOM 682 N N . THR A 1 85 ? 8.320 -7.728 11.193 1.00 95.81 85 THR A N 1
ATOM 683 C CA . THR A 1 85 ? 6.912 -7.958 10.837 1.00 95.81 85 THR A CA 1
ATOM 684 C C . THR A 1 85 ? 6.302 -6.764 10.107 1.00 95.81 85 THR A C 1
ATOM 686 O O . THR A 1 85 ? 5.675 -6.929 9.063 1.00 95.81 85 THR A O 1
ATOM 689 N N . GLU A 1 86 ? 6.522 -5.553 10.611 1.00 95.62 86 GLU A N 1
ATOM 690 C CA . GLU A 1 86 ? 5.990 -4.316 10.041 1.00 95.62 86 GLU A CA 1
ATOM 691 C C . GLU A 1 86 ? 6.609 -4.019 8.672 1.00 95.62 86 GLU A C 1
ATOM 693 O O . GLU A 1 86 ? 5.907 -3.600 7.753 1.00 95.62 86 GLU A O 1
ATOM 698 N N . ALA A 1 87 ? 7.909 -4.283 8.507 1.00 96.94 87 ALA A N 1
ATOM 699 C CA . ALA A 1 87 ? 8.584 -4.130 7.222 1.00 96.94 87 ALA A CA 1
ATOM 700 C C . ALA A 1 87 ? 8.043 -5.121 6.188 1.00 96.94 87 ALA A C 1
ATOM 702 O O . ALA A 1 87 ? 7.776 -4.744 5.047 1.00 96.94 87 ALA A O 1
ATOM 703 N N . ASN A 1 88 ? 7.842 -6.380 6.585 1.00 97.25 88 ASN A N 1
ATOM 704 C CA . ASN A 1 88 ? 7.265 -7.401 5.715 1.00 97.25 88 ASN A CA 1
ATOM 705 C C . ASN A 1 88 ? 5.838 -7.040 5.298 1.00 97.25 88 ASN A C 1
ATOM 707 O O . ASN A 1 88 ? 5.532 -7.128 4.115 1.00 97.25 88 ASN A O 1
ATOM 711 N N . LEU A 1 89 ? 5.014 -6.526 6.215 1.00 95.75 89 LEU A N 1
ATOM 712 C CA . LEU A 1 89 ? 3.666 -6.053 5.895 1.00 95.75 89 LEU A CA 1
ATOM 713 C C . LEU A 1 89 ? 3.684 -4.930 4.845 1.00 95.75 89 LEU A C 1
ATOM 715 O O . LEU A 1 89 ? 2.919 -4.961 3.882 1.00 95.75 89 LEU A O 1
ATOM 719 N N . VAL A 1 90 ? 4.564 -3.934 4.996 1.00 96.56 90 VAL A N 1
ATOM 720 C CA . VAL A 1 90 ? 4.685 -2.837 4.019 1.00 96.56 90 VAL A CA 1
ATOM 721 C C . VAL A 1 90 ? 5.157 -3.358 2.658 1.00 96.56 90 VAL A C 1
ATOM 723 O O . VAL A 1 90 ? 4.581 -2.990 1.632 1.00 96.56 90 VAL A O 1
ATOM 726 N N . LYS A 1 91 ? 6.167 -4.236 2.639 1.00 98.00 91 LYS A N 1
ATOM 727 C CA . LYS A 1 91 ? 6.694 -4.857 1.414 1.00 98.00 91 LYS A CA 1
ATOM 728 C C . LYS A 1 91 ? 5.631 -5.696 0.705 1.00 98.00 91 LYS A C 1
ATOM 730 O O . LYS A 1 91 ? 5.468 -5.548 -0.504 1.00 98.00 91 LYS A O 1
ATOM 735 N N . GLU A 1 92 ? 4.863 -6.494 1.442 1.00 96.38 92 GLU A N 1
ATOM 736 C CA . GLU A 1 92 ? 3.746 -7.279 0.914 1.00 96.38 92 GLU A CA 1
ATOM 737 C C . GLU A 1 92 ? 2.673 -6.378 0.293 1.00 96.38 92 GLU A C 1
ATOM 739 O O . GLU A 1 92 ? 2.241 -6.627 -0.835 1.00 96.38 92 GLU A O 1
ATOM 744 N N . MET A 1 93 ? 2.274 -5.297 0.975 1.00 95.56 93 MET A N 1
ATOM 745 C CA . MET A 1 93 ? 1.285 -4.349 0.447 1.00 95.56 93 MET A CA 1
ATOM 746 C C . MET A 1 93 ? 1.760 -3.684 -0.850 1.00 95.56 93 MET A C 1
ATOM 748 O O . MET A 1 93 ? 1.000 -3.617 -1.818 1.00 95.56 93 MET A O 1
ATOM 752 N N . LEU A 1 94 ? 3.013 -3.216 -0.893 1.00 97.31 94 LEU A N 1
ATOM 753 C CA . LEU A 1 94 ? 3.599 -2.603 -2.089 1.00 97.31 94 LEU A CA 1
ATOM 754 C C . LEU A 1 94 ? 3.680 -3.604 -3.247 1.00 97.31 94 LEU A C 1
ATOM 756 O O . LEU A 1 94 ? 3.232 -3.299 -4.354 1.00 97.31 94 LEU A O 1
ATOM 760 N N . ALA A 1 95 ? 4.201 -4.804 -2.986 1.00 97.31 95 ALA A N 1
ATOM 761 C CA . ALA A 1 95 ? 4.341 -5.857 -3.984 1.00 97.31 95 ALA A CA 1
ATOM 762 C C . ALA A 1 95 ? 2.976 -6.285 -4.540 1.00 97.31 95 ALA A C 1
ATOM 764 O O . ALA A 1 95 ? 2.797 -6.379 -5.754 1.00 97.31 95 ALA A O 1
ATOM 765 N N . THR A 1 96 ? 1.992 -6.471 -3.658 1.00 96.06 96 THR A N 1
ATOM 766 C CA . THR A 1 96 ? 0.619 -6.848 -4.014 1.00 96.06 96 THR A CA 1
ATOM 767 C C . THR A 1 96 ? -0.034 -5.776 -4.875 1.00 96.06 96 THR A C 1
ATOM 769 O O . THR A 1 96 ? -0.619 -6.093 -5.909 1.00 96.06 96 THR A O 1
ATOM 772 N N . TYR A 1 97 ? 0.090 -4.504 -4.490 1.00 96.25 97 TYR A N 1
ATOM 773 C CA . TYR A 1 97 ? -0.463 -3.388 -5.252 1.00 96.25 97 TYR A CA 1
ATOM 774 C C . TYR A 1 97 ? 0.137 -3.300 -6.661 1.00 96.25 97 TYR A C 1
ATOM 776 O O . TYR A 1 97 ? -0.607 -3.218 -7.640 1.00 96.25 97 TYR A O 1
ATOM 784 N N . ILE A 1 98 ? 1.468 -3.376 -6.774 1.00 97.25 98 ILE A N 1
ATOM 785 C CA . ILE A 1 98 ? 2.169 -3.335 -8.063 1.00 97.25 98 ILE A CA 1
ATOM 786 C C . ILE A 1 98 ? 1.763 -4.539 -8.916 1.00 97.25 98 ILE A C 1
ATOM 788 O O . ILE A 1 98 ? 1.263 -4.358 -10.026 1.00 97.25 98 ILE A O 1
ATOM 792 N N . ALA A 1 99 ? 1.914 -5.761 -8.399 1.00 96.44 99 ALA A N 1
ATOM 793 C CA . ALA A 1 99 ? 1.588 -6.979 -9.135 1.00 96.44 99 ALA A CA 1
ATOM 794 C C . ALA A 1 99 ? 0.143 -6.950 -9.645 1.00 96.44 99 ALA A C 1
ATOM 796 O O . ALA A 1 99 ? -0.104 -7.177 -10.829 1.00 96.44 99 ALA A O 1
ATOM 797 N N . TYR A 1 100 ? -0.806 -6.607 -8.772 1.00 95.31 100 TYR A N 1
ATOM 798 C CA . TYR A 1 100 ? -2.216 -6.581 -9.129 1.00 95.31 100 TYR A CA 1
ATOM 799 C C . TYR A 1 100 ? -2.519 -5.529 -10.198 1.00 95.31 100 TYR A C 1
ATOM 801 O O . TYR A 1 100 ? -3.214 -5.835 -11.164 1.00 95.31 100 TYR A O 1
ATOM 809 N N . ALA A 1 101 ? -1.956 -4.322 -10.092 1.00 95.81 101 ALA A N 1
ATOM 810 C CA . ALA A 1 101 ? -2.180 -3.278 -11.085 1.00 95.81 101 ALA A CA 1
ATOM 811 C C . ALA A 1 101 ? -1.681 -3.682 -12.482 1.00 95.81 101 ALA A C 1
ATOM 813 O O . ALA A 1 101 ? -2.413 -3.536 -13.459 1.00 95.81 101 ALA A O 1
ATOM 814 N N . TYR A 1 102 ? -0.481 -4.262 -12.580 1.00 96.31 102 TYR A N 1
ATOM 815 C CA . TYR A 1 102 ? 0.058 -4.739 -13.858 1.00 96.31 102 TYR A CA 1
ATOM 816 C C . TYR A 1 102 ? -0.703 -5.951 -14.419 1.00 96.31 102 TYR A C 1
ATOM 818 O O . TYR A 1 102 ? -0.787 -6.103 -15.636 1.00 96.31 102 TYR A O 1
ATOM 826 N N . MET A 1 103 ? -1.287 -6.804 -13.569 1.00 94.06 103 MET A N 1
ATOM 827 C CA . MET A 1 103 ? -2.134 -7.921 -14.018 1.00 94.06 103 MET A CA 1
ATOM 828 C C . MET A 1 103 ? -3.459 -7.475 -14.637 1.00 94.06 103 MET A C 1
ATOM 830 O O . MET A 1 103 ? -4.044 -8.224 -15.417 1.00 94.06 103 MET A O 1
ATOM 834 N N . LEU A 1 104 ? -3.948 -6.289 -14.275 1.00 93.94 104 LEU A N 1
ATOM 835 C CA . LEU A 1 104 ? -5.242 -5.773 -14.720 1.00 93.94 104 LEU A CA 1
ATOM 836 C C . LEU A 1 104 ? -5.180 -4.982 -16.035 1.00 93.94 104 LEU A C 1
ATOM 838 O O . LEU A 1 104 ? -6.229 -4.573 -16.542 1.00 93.94 104 LEU A O 1
ATOM 842 N N . ILE A 1 105 ? -3.989 -4.793 -16.609 1.00 94.31 105 ILE A N 1
ATOM 843 C CA . ILE A 1 105 ? -3.823 -4.189 -17.936 1.00 94.31 105 ILE A CA 1
ATOM 844 C C . ILE A 1 105 ? -4.614 -5.013 -18.963 1.00 94.31 105 ILE A C 1
ATOM 846 O O . ILE A 1 105 ? -4.494 -6.237 -19.014 1.00 94.31 105 ILE A O 1
ATOM 850 N N . GLY A 1 106 ? -5.450 -4.349 -19.764 1.00 93.62 106 GLY A N 1
ATOM 851 C CA . GLY A 1 106 ? -6.334 -5.002 -20.735 1.00 93.62 106 GLY A CA 1
ATOM 852 C C . GLY A 1 106 ? -7.611 -5.611 -20.141 1.00 93.62 106 GLY A C 1
ATOM 853 O O . GLY A 1 106 ? -8.470 -6.052 -20.899 1.00 93.62 106 GLY A O 1
ATOM 854 N N . GLN A 1 107 ? -7.759 -5.638 -18.809 1.00 93.25 107 GLN A N 1
ATOM 855 C CA . GLN A 1 107 ? -8.978 -6.091 -18.123 1.00 93.25 107 GLN A CA 1
ATOM 856 C C . GLN A 1 107 ? -9.800 -4.920 -17.579 1.00 93.25 107 GLN A C 1
ATOM 858 O O . GLN A 1 107 ? -11.024 -4.924 -17.679 1.00 93.25 107 GLN A O 1
ATOM 863 N N . VAL A 1 108 ? -9.129 -3.929 -16.982 1.00 91.19 108 VAL A N 1
ATOM 864 C CA . VAL A 1 108 ? -9.767 -2.742 -16.379 1.00 91.19 108 VAL A CA 1
ATOM 865 C C . VAL A 1 108 ? -9.611 -1.506 -17.260 1.00 91.19 108 VAL A C 1
ATOM 867 O O . VAL A 1 108 ? -10.504 -0.662 -17.304 1.00 91.19 108 VAL A O 1
ATOM 870 N N . THR A 1 109 ? -8.498 -1.409 -17.980 1.00 92.38 109 THR A N 1
ATOM 871 C CA . THR A 1 109 ? -8.233 -0.370 -18.982 1.00 92.38 109 THR A CA 1
ATOM 872 C C . THR A 1 109 ? -7.937 -1.018 -20.325 1.00 92.38 109 THR A C 1
ATOM 874 O O . THR A 1 109 ? -7.614 -2.207 -20.373 1.00 92.38 109 THR A O 1
ATOM 877 N N . ASP A 1 110 ? -8.025 -0.251 -21.414 1.00 92.31 110 ASP A N 1
ATOM 878 C CA . ASP A 1 110 ? -7.650 -0.757 -22.735 1.00 92.31 110 ASP A CA 1
ATOM 879 C C . ASP A 1 110 ? -6.187 -1.232 -22.718 1.00 92.31 110 ASP A C 1
ATOM 881 O O . ASP A 1 110 ? -5.323 -0.610 -22.092 1.00 92.31 110 ASP A O 1
ATOM 885 N N . ALA A 1 111 ? -5.904 -2.349 -23.388 1.00 91.62 111 ALA A N 1
ATOM 886 C CA . ALA A 1 111 ? -4.553 -2.890 -23.486 1.00 91.62 111 ALA A CA 1
ATOM 887 C C . ALA A 1 111 ? -3.590 -1.899 -24.163 1.00 91.62 111 ALA A C 1
ATOM 889 O O . ALA A 1 111 ? -2.410 -1.871 -23.815 1.00 91.62 111 ALA A O 1
ATOM 890 N N . HIS A 1 112 ? -4.096 -1.062 -25.078 1.00 92.19 112 HIS A N 1
ATOM 891 C CA . HIS A 1 112 ? -3.345 0.029 -25.704 1.00 92.19 112 HIS A CA 1
ATOM 892 C C . HIS A 1 112 ? -2.771 1.017 -24.677 1.00 92.19 112 HIS A C 1
ATOM 894 O O . HIS A 1 112 ? -1.657 1.502 -24.866 1.00 92.19 112 HIS A O 1
ATOM 900 N N . ASP A 1 113 ? -3.502 1.303 -23.595 1.00 92.19 113 ASP A N 1
ATOM 901 C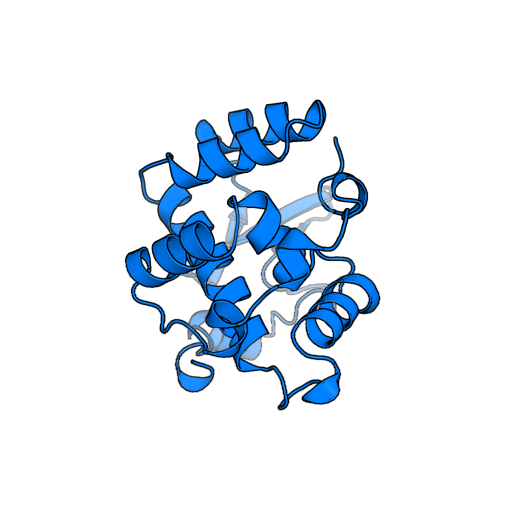 CA . ASP A 1 113 ? -3.078 2.284 -22.590 1.00 92.19 113 ASP A CA 1
ATOM 902 C C . ASP A 1 113 ? -1.982 1.735 -21.662 1.00 92.19 113 ASP A C 1
ATOM 904 O O . ASP A 1 113 ? -1.359 2.494 -20.915 1.00 92.19 113 ASP A O 1
ATOM 908 N N . GLY A 1 114 ? -1.756 0.416 -21.674 1.00 93.12 114 GLY A N 1
ATOM 909 C CA . GLY A 1 114 ? -0.749 -0.240 -20.848 1.00 93.12 114 GLY A CA 1
ATOM 910 C C . GLY A 1 114 ? -0.867 0.124 -19.364 1.00 93.12 114 GLY A C 1
ATOM 911 O O . GLY A 1 114 ? -1.962 0.245 -18.809 1.00 93.12 114 GLY A O 1
ATOM 912 N N . ILE A 1 115 ? 0.281 0.318 -18.710 1.00 95.62 115 ILE A N 1
ATOM 913 C CA . ILE A 1 115 ? 0.323 0.722 -17.299 1.00 95.62 115 ILE A CA 1
ATOM 914 C C . ILE A 1 115 ? -0.136 2.173 -17.078 1.00 95.62 115 ILE A C 1
ATOM 916 O O . ILE A 1 115 ? -0.668 2.484 -16.014 1.00 95.62 115 ILE A O 1
ATOM 920 N N . GLU A 1 116 ? -0.025 3.052 -18.080 1.00 94.44 116 GLU A N 1
ATOM 921 C CA . GLU A 1 116 ? -0.451 4.454 -17.957 1.00 94.44 116 GLU A CA 1
ATOM 922 C C . GLU A 1 116 ? -1.963 4.567 -17.732 1.00 94.44 116 GLU A C 1
ATOM 924 O O . GLU A 1 116 ? -2.422 5.446 -16.998 1.00 94.44 116 GLU A O 1
ATOM 929 N N . GLY A 1 117 ? -2.748 3.656 -18.317 1.00 95.19 117 GLY A N 1
ATOM 930 C CA . GLY A 1 117 ? -4.174 3.529 -18.021 1.00 95.19 117 GLY A CA 1
ATOM 931 C C . GLY A 1 117 ? -4.422 3.286 -16.530 1.00 95.19 117 GLY A C 1
ATOM 932 O O . GLY A 1 117 ? -5.215 3.991 -15.900 1.00 95.19 117 GLY A O 1
ATOM 933 N N . MET A 1 118 ? -3.691 2.342 -15.937 1.00 96.00 118 MET A N 1
ATOM 934 C CA . MET A 1 118 ? -3.794 2.018 -14.511 1.00 96.00 118 MET A CA 1
ATOM 935 C C . MET A 1 118 ? -3.313 3.173 -13.624 1.00 96.00 118 MET A C 1
ATOM 937 O O . MET A 1 118 ? -3.961 3.490 -12.625 1.00 96.00 118 MET A O 1
ATOM 941 N N . ASP A 1 119 ? -2.231 3.859 -14.004 1.00 95.12 119 ASP A N 1
ATOM 942 C CA . ASP A 1 119 ? -1.781 5.069 -13.311 1.00 95.12 119 ASP A CA 1
ATOM 943 C C . ASP A 1 119 ? -2.869 6.144 -13.305 1.00 95.12 119 ASP A C 1
ATOM 945 O O . ASP A 1 119 ? -3.119 6.755 -12.266 1.00 95.12 119 ASP A O 1
ATOM 949 N N . ARG A 1 120 ? -3.565 6.368 -14.426 1.00 94.00 120 ARG A N 1
ATOM 950 C CA . ARG A 1 120 ? -4.678 7.331 -14.495 1.00 94.00 120 ARG A CA 1
ATOM 951 C C . ARG A 1 120 ? -5.826 6.936 -13.574 1.00 94.00 120 ARG A C 1
ATOM 953 O O . ARG A 1 120 ? -6.330 7.797 -12.856 1.00 94.00 120 ARG A O 1
ATOM 960 N N . VAL A 1 121 ? -6.205 5.657 -13.534 1.00 94.88 121 VAL A N 1
ATOM 961 C CA . VAL A 1 121 ? -7.240 5.161 -12.608 1.00 94.88 121 VAL A CA 1
ATOM 962 C C . VAL A 1 121 ? -6.860 5.474 -11.160 1.00 94.88 121 VAL A C 1
ATOM 964 O O . VAL A 1 121 ? -7.657 6.053 -10.421 1.00 94.88 121 VAL A O 1
ATOM 967 N N . MET A 1 122 ? -5.630 5.162 -10.755 1.00 95.69 122 MET A N 1
ATOM 968 C CA . MET A 1 122 ? -5.188 5.345 -9.370 1.00 95.69 122 MET A CA 1
ATOM 969 C C . MET A 1 122 ? -4.994 6.819 -9.001 1.00 95.69 122 MET A C 1
ATOM 971 O O . MET A 1 122 ? -5.424 7.265 -7.935 1.00 95.69 122 MET A O 1
ATOM 975 N N . THR A 1 123 ? -4.415 7.606 -9.901 1.00 94.25 123 THR A N 1
ATOM 976 C CA . THR A 1 123 ? -4.107 9.017 -9.645 1.00 94.25 123 THR A CA 1
ATOM 977 C C . THR A 1 123 ? -5.327 9.929 -9.736 1.00 94.25 123 THR A C 1
ATOM 979 O O . THR A 1 123 ? -5.441 10.855 -8.933 1.00 94.25 123 THR A O 1
ATOM 982 N N . ALA A 1 124 ? -6.241 9.695 -10.681 1.00 92.44 124 ALA A N 1
ATOM 983 C CA . ALA A 1 124 ? -7.435 10.520 -10.865 1.00 92.44 124 ALA A CA 1
ATOM 984 C C . ALA A 1 124 ? -8.647 9.986 -10.091 1.00 92.44 124 ALA A C 1
ATOM 986 O O . ALA A 1 124 ? -9.422 10.777 -9.560 1.00 92.44 124 ALA A O 1
ATOM 987 N N . GLY A 1 125 ? -8.807 8.663 -10.003 1.00 93.56 125 GLY A N 1
ATOM 988 C CA . GLY A 1 125 ? -9.937 8.033 -9.316 1.00 93.56 125 GLY A CA 1
ATOM 989 C C . GLY A 1 125 ? -9.752 7.936 -7.803 1.00 93.56 125 GLY A C 1
ATOM 990 O O . GLY A 1 125 ? -10.691 8.193 -7.052 1.00 93.56 125 GLY A O 1
ATOM 991 N N . TYR A 1 126 ? -8.538 7.609 -7.351 1.00 92.94 126 TYR A N 1
ATOM 992 C CA . TYR A 1 126 ? -8.245 7.356 -5.933 1.00 92.94 126 TYR A CA 1
ATOM 993 C C . TYR A 1 126 ? -7.309 8.390 -5.296 1.00 92.94 126 TYR A C 1
ATOM 995 O O . TYR A 1 126 ? -7.059 8.324 -4.094 1.00 92.94 126 TYR A O 1
ATOM 1003 N N . ASN A 1 127 ? -6.800 9.354 -6.074 1.00 93.81 127 ASN A N 1
ATOM 1004 C CA . ASN A 1 127 ? -5.789 10.324 -5.637 1.00 93.81 127 ASN A CA 1
ATOM 1005 C C . ASN A 1 127 ? -4.573 9.655 -4.961 1.00 93.81 127 ASN A C 1
ATOM 1007 O O . ASN A 1 127 ? -4.039 10.156 -3.971 1.00 93.81 127 ASN A O 1
ATOM 1011 N N . TRP A 1 128 ? -4.151 8.509 -5.497 1.00 94.69 128 TRP A N 1
ATOM 1012 C CA . TRP A 1 128 ? -3.045 7.712 -4.976 1.00 94.69 128 TRP A CA 1
ATOM 1013 C C . TRP A 1 128 ? -1.903 7.593 -5.990 1.00 94.69 128 TRP A C 1
ATOM 1015 O O . TRP A 1 128 ? -2.098 7.813 -7.187 1.00 94.69 128 TRP A O 1
ATOM 1025 N N . ALA A 1 129 ? -0.704 7.256 -5.505 1.00 94.12 129 ALA A N 1
ATOM 1026 C CA . ALA A 1 129 ? 0.469 7.040 -6.344 1.00 94.12 129 ALA A CA 1
ATOM 1027 C C . ALA A 1 129 ? 0.209 5.923 -7.369 1.00 94.12 129 ALA A C 1
ATOM 1029 O O . ALA A 1 129 ? -0.204 4.817 -7.013 1.00 94.12 129 ALA A O 1
ATOM 1030 N N . GLY A 1 130 ? 0.459 6.212 -8.647 1.00 95.69 130 GLY A N 1
ATOM 1031 C CA . GLY A 1 130 ? 0.319 5.225 -9.716 1.00 95.69 130 GLY A CA 1
ATOM 1032 C C . GLY A 1 130 ? 1.305 4.056 -9.556 1.00 95.69 130 GLY A C 1
ATOM 1033 O O . GLY A 1 130 ? 2.397 4.252 -9.011 1.00 95.69 130 GLY A O 1
ATOM 1034 N N . PRO A 1 131 ? 0.949 2.834 -9.988 1.00 96.12 131 PRO A N 1
ATOM 1035 C CA . PRO A 1 131 ? 1.850 1.685 -9.946 1.00 96.12 131 PRO A CA 1
ATOM 1036 C C . PRO A 1 131 ? 3.206 1.928 -10.628 1.00 96.12 131 PRO A C 1
ATOM 1038 O O . PRO A 1 131 ? 4.225 1.539 -10.057 1.00 96.12 131 PRO A O 1
ATOM 1041 N N . SER A 1 132 ? 3.272 2.596 -11.787 1.00 95.94 132 SER A N 1
ATOM 1042 C CA . SER A 1 132 ? 4.562 2.828 -12.468 1.00 95.94 132 SER A CA 1
ATOM 1043 C C . SER A 1 132 ? 5.444 3.839 -11.719 1.00 95.94 132 SER A C 1
ATOM 1045 O O . SER A 1 132 ? 6.669 3.706 -11.690 1.00 95.94 132 SER A O 1
ATOM 1047 N N . MET A 1 133 ? 4.827 4.800 -11.021 1.00 95.12 133 MET A N 1
ATOM 1048 C CA . MET A 1 133 ? 5.527 5.733 -10.135 1.00 95.12 133 MET A CA 1
ATOM 1049 C C . MET A 1 133 ? 6.182 4.994 -8.968 1.00 95.12 133 MET A C 1
ATOM 1051 O O . MET A 1 133 ? 7.339 5.260 -8.649 1.00 95.12 133 MET A O 1
ATOM 1055 N N . LEU A 1 134 ? 5.469 4.055 -8.335 1.00 95.88 134 LEU A N 1
ATOM 1056 C CA . LEU A 1 134 ? 6.046 3.249 -7.257 1.00 95.88 134 LEU A CA 1
ATOM 1057 C C . LEU A 1 134 ? 7.193 2.374 -7.766 1.00 95.88 134 LEU A C 1
ATOM 1059 O O . LEU A 1 134 ? 8.223 2.301 -7.104 1.00 95.88 134 LEU A O 1
ATOM 1063 N N . VAL A 1 135 ? 7.061 1.782 -8.958 1.00 96.56 135 VAL A N 1
ATOM 1064 C CA . VAL A 1 135 ? 8.164 1.053 -9.608 1.00 96.56 135 VAL A CA 1
ATOM 1065 C C . VAL A 1 135 ? 9.386 1.960 -9.793 1.00 96.56 135 VAL A C 1
ATOM 1067 O O . VAL A 1 135 ? 10.498 1.564 -9.447 1.00 96.56 135 VAL A O 1
ATOM 1070 N N . GLN A 1 136 ? 9.202 3.202 -10.252 1.00 94.25 136 GLN A N 1
ATOM 1071 C CA . GLN A 1 136 ? 10.306 4.160 -10.361 1.00 94.25 136 GLN A CA 1
ATOM 1072 C C . GLN A 1 136 ? 10.952 4.463 -8.994 1.00 94.25 136 GLN A C 1
ATOM 1074 O O . GLN A 1 136 ? 12.184 4.522 -8.890 1.00 94.25 136 GLN A O 1
ATOM 1079 N N . MET A 1 137 ? 10.141 4.648 -7.945 1.00 93.19 137 MET A N 1
ATOM 1080 C CA . MET A 1 137 ? 10.624 4.950 -6.589 1.00 93.19 137 MET A CA 1
ATOM 1081 C C . MET A 1 137 ? 11.404 3.798 -5.966 1.00 93.19 137 MET A C 1
ATOM 1083 O O . MET A 1 137 ? 12.406 4.051 -5.304 1.00 93.19 137 MET A O 1
ATOM 1087 N N . LEU A 1 138 ? 11.012 2.557 -6.257 1.00 95.38 138 LEU A N 1
ATOM 1088 C CA . LEU A 1 138 ? 11.737 1.347 -5.861 1.00 95.38 138 LEU A CA 1
ATOM 1089 C C . LEU A 1 138 ? 13.092 1.182 -6.565 1.00 95.38 138 LEU A C 1
ATOM 1091 O O . LEU A 1 138 ? 13.855 0.293 -6.205 1.00 95.38 138 LEU A O 1
ATOM 1095 N N . GLY A 1 139 ? 13.392 2.002 -7.576 1.00 93.56 139 GLY A N 1
ATOM 1096 C CA . GLY A 1 139 ? 14.641 1.915 -8.332 1.00 93.56 139 GLY A CA 1
ATOM 1097 C C . GLY A 1 139 ? 14.494 1.371 -9.751 1.00 93.56 139 GLY A C 1
ATOM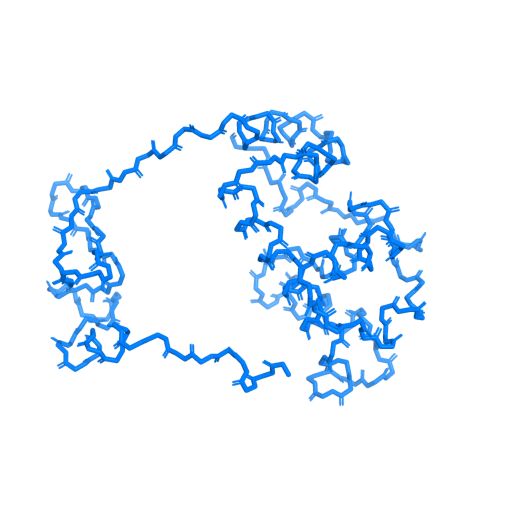 1098 O O . GLY A 1 139 ? 15.501 1.281 -10.443 1.00 93.56 139 GLY A O 1
ATOM 1099 N N . GLY A 1 140 ? 13.275 1.071 -10.208 1.00 94.00 140 GLY A N 1
ATOM 1100 C CA . GLY A 1 140 ? 13.001 0.524 -11.539 1.00 94.00 140 GLY A CA 1
ATOM 1101 C C . GLY A 1 140 ? 12.327 -0.845 -11.486 1.00 94.00 140 GLY A C 1
ATOM 1102 O O . GLY A 1 140 ? 12.067 -1.402 -10.414 1.00 94.00 140 GLY A O 1
ATOM 1103 N N . LYS A 1 141 ? 12.019 -1.393 -12.664 1.00 95.44 141 LYS A N 1
ATOM 1104 C CA . LYS A 1 141 ? 11.272 -2.652 -12.780 1.00 95.44 141 LYS A CA 1
ATOM 1105 C C . LYS A 1 141 ? 12.034 -3.847 -12.225 1.00 95.44 141 LYS A C 1
ATOM 1107 O O . LYS A 1 141 ? 11.402 -4.735 -11.672 1.00 95.44 141 LYS A O 1
ATOM 1112 N N . GLU A 1 142 ? 13.361 -3.864 -12.308 1.00 96.06 142 GLU A N 1
ATOM 1113 C CA . GLU A 1 142 ? 14.198 -4.944 -11.778 1.00 96.06 142 GLU A CA 1
ATOM 1114 C C . GLU A 1 142 ? 14.003 -5.070 -10.264 1.00 96.06 142 GLU A C 1
ATOM 1116 O O . GLU A 1 142 ? 13.635 -6.136 -9.776 1.00 96.06 142 GLU A O 1
ATOM 1121 N N . ARG A 1 143 ? 14.104 -3.950 -9.537 1.00 96.88 143 ARG A N 1
ATOM 1122 C CA . ARG A 1 143 ? 13.846 -3.889 -8.090 1.00 96.88 143 ARG A CA 1
ATOM 1123 C C . ARG A 1 143 ? 12.403 -4.233 -7.736 1.00 96.88 143 ARG A C 1
ATOM 1125 O O . ARG A 1 143 ? 12.152 -4.907 -6.740 1.00 96.88 143 ARG A O 1
ATOM 1132 N N . ALA A 1 144 ? 11.442 -3.802 -8.552 1.00 97.81 144 ALA A N 1
ATOM 1133 C CA . ALA A 1 144 ? 10.047 -4.183 -8.356 1.00 97.81 144 ALA A CA 1
ATOM 1134 C C . ALA A 1 144 ? 9.839 -5.698 -8.538 1.00 97.81 144 ALA A C 1
ATOM 1136 O O . ALA A 1 144 ? 9.135 -6.314 -7.743 1.00 97.81 144 ALA A O 1
ATOM 1137 N N . MET A 1 145 ? 10.467 -6.314 -9.542 1.00 98.06 145 MET A N 1
ATOM 1138 C CA . MET A 1 145 ? 10.411 -7.761 -9.765 1.00 98.06 145 MET A CA 1
ATOM 1139 C C . MET A 1 145 ? 11.068 -8.544 -8.622 1.00 98.06 145 MET A C 1
ATOM 1141 O O . MET A 1 145 ? 10.490 -9.531 -8.178 1.00 98.06 145 MET A O 1
ATOM 1145 N N . GLU A 1 146 ? 12.212 -8.084 -8.107 1.00 98.12 146 GLU A N 1
ATOM 1146 C CA . GLU A 1 146 ? 12.865 -8.660 -6.919 1.00 98.12 146 GLU A CA 1
ATOM 1147 C C . GLU A 1 146 ? 11.953 -8.601 -5.687 1.00 98.12 146 GLU A C 1
ATOM 1149 O O . GLU A 1 146 ? 11.804 -9.591 -4.972 1.00 98.12 146 GLU A O 1
ATOM 1154 N N . LEU A 1 147 ? 11.288 -7.461 -5.463 1.00 98.25 147 LEU A N 1
ATOM 1155 C CA . LEU A 1 147 ? 10.316 -7.313 -4.381 1.00 98.25 147 LEU A CA 1
ATOM 1156 C C . LEU A 1 147 ? 9.141 -8.292 -4.543 1.00 98.25 147 LEU A C 1
ATOM 1158 O O . LEU A 1 147 ? 8.742 -8.926 -3.570 1.00 98.25 147 LEU A O 1
ATOM 1162 N N . LEU A 1 148 ? 8.587 -8.430 -5.753 1.00 97.81 148 LEU A N 1
ATOM 1163 C CA . LEU A 1 148 ? 7.496 -9.370 -6.033 1.00 97.81 148 LEU A CA 1
ATOM 1164 C C . LEU A 1 148 ? 7.917 -10.820 -5.762 1.00 97.81 148 LEU A C 1
ATOM 1166 O O . LEU A 1 148 ? 7.180 -11.549 -5.098 1.00 97.81 148 LEU A O 1
ATOM 1170 N N . ASP A 1 149 ? 9.100 -11.219 -6.228 1.00 97.69 149 ASP A N 1
ATOM 1171 C CA . ASP A 1 149 ? 9.635 -12.568 -6.026 1.00 97.69 149 ASP A CA 1
ATOM 1172 C C . ASP A 1 149 ? 9.877 -12.870 -4.538 1.00 97.69 149 ASP A C 1
ATOM 1174 O O . ASP A 1 149 ? 9.439 -13.905 -4.029 1.00 97.69 149 ASP A O 1
ATOM 1178 N N . ALA A 1 150 ? 10.452 -11.913 -3.801 1.00 96.62 150 ALA A N 1
ATOM 1179 C CA . ALA A 1 150 ? 10.669 -12.014 -2.357 1.00 96.62 150 ALA A CA 1
ATOM 1180 C C . ALA A 1 150 ? 9.363 -12.133 -1.548 1.00 96.62 150 ALA A C 1
ATOM 1182 O O . ALA A 1 150 ? 9.381 -12.636 -0.427 1.00 96.62 150 ALA A O 1
ATOM 1183 N N . GLN A 1 151 ? 8.236 -11.667 -2.096 1.00 95.31 151 GLN A N 1
ATOM 1184 C CA . GLN A 1 151 ? 6.896 -11.830 -1.517 1.00 95.31 151 GLN A CA 1
ATOM 1185 C C . GLN A 1 151 ? 6.130 -13.024 -2.117 1.00 95.31 151 GLN A C 1
ATOM 1187 O O . GLN A 1 151 ? 4.932 -13.180 -1.880 1.00 95.31 151 GLN A O 1
ATOM 1192 N N . HIS A 1 152 ? 6.801 -13.876 -2.899 1.00 94.56 152 HIS A N 1
ATOM 1193 C CA . HIS A 1 152 ? 6.226 -15.042 -3.574 1.00 94.56 152 HIS A CA 1
ATOM 1194 C C . HIS A 1 152 ? 5.028 -14.701 -4.474 1.00 94.56 152 HIS A C 1
ATOM 1196 O O . HIS A 1 152 ? 4.078 -15.485 -4.620 1.00 94.56 152 HIS A O 1
ATOM 1202 N N . LEU A 1 153 ? 5.066 -13.517 -5.090 1.00 94.06 153 LEU A N 1
ATOM 1203 C CA . LEU A 1 153 ? 4.048 -13.051 -6.016 1.00 94.06 153 LEU A CA 1
ATOM 1204 C C . LEU A 1 153 ? 4.463 -13.309 -7.471 1.00 94.06 153 LEU A C 1
ATOM 1206 O O . LEU A 1 153 ? 5.621 -13.128 -7.843 1.00 94.06 153 LEU A O 1
ATOM 1210 N N . PRO A 1 154 ? 3.513 -13.698 -8.337 1.00 94.06 154 PRO A N 1
ATOM 1211 C CA . PRO A 1 154 ? 3.766 -13.818 -9.769 1.00 94.06 154 PRO A CA 1
ATOM 1212 C C . PRO A 1 154 ? 4.163 -12.472 -10.390 1.00 94.06 154 PRO A C 1
ATOM 1214 O O . PRO A 1 154 ? 3.490 -11.465 -10.174 1.00 94.06 154 PRO A O 1
ATOM 1217 N N . ILE A 1 155 ? 5.201 -12.485 -11.229 1.00 96.88 155 ILE A N 1
ATOM 1218 C CA . ILE A 1 155 ? 5.672 -11.312 -11.976 1.00 96.88 155 ILE A CA 1
ATOM 1219 C C . ILE A 1 155 ? 4.865 -11.169 -13.280 1.00 96.88 155 ILE A C 1
ATOM 1221 O O . ILE A 1 155 ? 5.017 -12.013 -14.172 1.00 96.88 155 ILE A O 1
ATOM 1225 N N . PRO A 1 156 ? 4.034 -10.119 -13.437 1.00 95.44 156 PRO A N 1
ATOM 1226 C CA . PRO A 1 156 ? 3.210 -9.936 -14.630 1.00 95.44 156 PRO A CA 1
ATOM 1227 C C . PRO A 1 156 ? 4.053 -9.559 -15.850 1.00 95.44 156 PRO A C 1
ATOM 1229 O O . PRO A 1 156 ? 5.016 -8.799 -15.734 1.00 95.44 156 PRO A O 1
ATOM 1232 N N . ASP A 1 157 ? 3.658 -10.012 -17.041 1.00 93.69 157 ASP A N 1
ATOM 1233 C CA . ASP A 1 157 ? 4.392 -9.688 -18.273 1.00 93.69 157 ASP A CA 1
ATOM 1234 C C . ASP A 1 157 ? 4.411 -8.183 -18.563 1.00 93.69 157 ASP A C 1
ATOM 1236 O O . ASP A 1 157 ? 5.443 -7.661 -18.980 1.00 93.69 157 ASP A O 1
ATOM 1240 N N . GLY A 1 158 ? 3.330 -7.470 -18.220 1.00 93.31 158 GLY A N 1
ATOM 1241 C CA . GLY A 1 158 ? 3.266 -6.012 -18.328 1.00 93.31 158 GLY A CA 1
ATOM 1242 C C . GLY A 1 158 ? 4.362 -5.287 -17.537 1.00 93.31 158 GLY A C 1
ATOM 1243 O O . GLY A 1 158 ? 4.840 -4.254 -17.994 1.00 93.31 158 GLY A O 1
ATOM 1244 N N . LEU A 1 159 ? 4.799 -5.839 -16.394 1.00 96.19 159 LEU A N 1
ATOM 1245 C CA . LEU A 1 159 ? 5.902 -5.278 -15.604 1.00 96.19 159 LEU A CA 1
ATOM 1246 C C . LEU A 1 159 ? 7.259 -5.555 -16.265 1.00 96.19 159 LEU A C 1
ATOM 1248 O O . LEU A 1 159 ? 8.114 -4.675 -16.311 1.00 96.19 159 LEU A O 1
ATOM 1252 N N . LYS A 1 160 ? 7.458 -6.753 -16.832 1.00 94.44 160 LYS A N 1
ATOM 1253 C CA . LYS A 1 160 ? 8.704 -7.108 -17.542 1.00 94.44 160 LYS A CA 1
ATOM 1254 C C . LYS A 1 160 ? 8.937 -6.189 -18.746 1.00 94.44 160 LYS A C 1
ATOM 1256 O O . LYS A 1 160 ? 10.062 -5.747 -18.999 1.00 94.44 160 LYS A O 1
ATOM 1261 N N . SER A 1 161 ? 7.860 -5.887 -19.471 1.00 89.94 161 SER A N 1
ATOM 1262 C CA . SER A 1 161 ? 7.865 -4.983 -20.623 1.00 89.94 161 SER A CA 1
ATOM 1263 C C . SER A 1 161 ? 7.715 -3.505 -20.258 1.00 89.94 161 SER A C 1
ATOM 1265 O O . SER A 1 161 ? 7.632 -2.681 -21.169 1.00 89.94 161 SER A O 1
ATOM 1267 N N . ASP A 1 162 ? 7.655 -3.148 -18.969 1.00 86.50 162 ASP A N 1
ATOM 1268 C CA . ASP A 1 162 ? 7.475 -1.754 -18.577 1.00 86.50 162 ASP A CA 1
ATOM 1269 C C . ASP A 1 162 ? 8.657 -0.899 -19.056 1.00 86.50 162 ASP A C 1
ATOM 1271 O O . ASP A 1 162 ? 9.830 -1.280 -18.967 1.00 86.50 162 ASP A O 1
ATOM 1275 N N . THR A 1 163 ? 8.305 0.262 -19.597 1.00 85.19 163 THR A N 1
ATOM 1276 C CA . THR A 1 163 ? 9.219 1.324 -20.029 1.00 85.19 163 THR A CA 1
ATOM 1277 C C . THR A 1 163 ? 8.753 2.698 -19.539 1.00 85.19 163 THR A C 1
ATOM 1279 O O . THR A 1 163 ? 9.442 3.692 -19.745 1.00 85.19 163 THR A O 1
ATOM 1282 N N . VAL A 1 164 ? 7.586 2.786 -18.895 1.00 83.88 164 VAL A N 1
ATOM 1283 C CA . VAL A 1 164 ? 6.954 4.033 -18.447 1.00 83.88 164 VAL A CA 1
ATOM 1284 C C . VAL A 1 164 ? 7.685 4.594 -17.233 1.00 83.88 164 VAL A C 1
ATOM 1286 O O . VAL A 1 164 ? 7.950 5.798 -17.196 1.00 83.88 164 VAL A O 1
ATOM 1289 N N . CYS A 1 165 ? 8.094 3.738 -16.288 1.00 81.31 165 CYS A N 1
ATOM 1290 C CA . CYS A 1 165 ? 8.842 4.161 -15.099 1.00 81.31 165 CYS A CA 1
ATOM 1291 C C . CYS A 1 165 ? 10.178 4.867 -15.421 1.00 81.31 165 CYS A C 1
ATOM 1293 O O . CYS A 1 165 ? 10.669 5.655 -14.612 1.00 81.31 165 CYS A O 1
ATOM 1295 N N . GLU A 1 166 ? 10.739 4.646 -16.613 1.00 78.88 166 GLU A N 1
ATOM 1296 C CA . GLU A 1 166 ? 11.973 5.280 -17.098 1.00 78.88 166 GLU A CA 1
ATOM 1297 C C . GLU A 1 166 ? 11.722 6.557 -17.916 1.00 78.88 166 GLU A C 1
ATOM 1299 O O . GLU A 1 166 ? 12.614 7.394 -18.053 1.00 78.88 166 GLU A O 1
ATOM 1304 N N . ARG A 1 167 ? 10.519 6.719 -18.480 1.00 78.62 167 ARG A N 1
ATOM 1305 C CA . ARG A 1 167 ? 10.196 7.791 -19.439 1.00 78.62 167 ARG A CA 1
ATOM 1306 C C . ARG A 1 167 ? 9.635 9.047 -18.790 1.00 78.62 167 ARG A C 1
ATOM 1308 O O . ARG A 1 167 ? 9.795 10.134 -19.343 1.00 78.62 167 ARG A O 1
ATOM 1315 N N . TYR A 1 168 ? 8.960 8.910 -17.653 1.00 74.31 168 TYR A N 1
ATOM 1316 C CA . TYR A 1 168 ? 8.213 10.007 -17.048 1.00 74.31 168 TYR A CA 1
ATOM 1317 C C . TYR A 1 168 ? 8.858 10.542 -15.774 1.00 74.31 168 TYR A C 1
ATOM 1319 O O . TYR A 1 168 ? 9.290 9.802 -14.889 1.00 74.31 168 TYR A O 1
ATOM 1327 N N . VAL A 1 169 ? 8.843 11.870 -15.652 1.00 74.31 169 VAL A N 1
ATOM 1328 C CA . VAL A 1 169 ? 9.067 12.551 -14.378 1.00 74.31 169 VAL A CA 1
ATOM 1329 C C . VAL A 1 169 ? 7.720 12.656 -13.678 1.00 74.31 169 VAL A C 1
ATOM 1331 O O . VAL A 1 169 ? 6.837 13.401 -14.104 1.00 74.31 169 VAL A O 1
ATOM 1334 N N . PHE A 1 170 ? 7.546 11.896 -12.604 1.00 83.88 170 PHE A N 1
ATOM 1335 C CA . PHE A 1 170 ? 6.323 11.940 -11.819 1.00 83.88 170 PHE A CA 1
ATOM 1336 C C . PHE A 1 170 ? 6.357 13.099 -10.816 1.00 83.88 170 PHE A C 1
ATOM 1338 O O . PHE A 1 170 ? 7.382 13.376 -10.193 1.00 83.88 170 PHE A O 1
ATOM 1345 N N . ASN A 1 171 ? 5.212 13.750 -10.590 1.00 85.81 171 ASN A N 1
ATOM 1346 C CA . ASN A 1 171 ? 5.056 14.677 -9.467 1.00 85.81 171 ASN A CA 1
ATOM 1347 C C . ASN A 1 171 ? 4.851 13.883 -8.165 1.00 85.81 171 ASN A C 1
ATOM 1349 O O . ASN A 1 171 ? 3.729 13.729 -7.684 1.00 85.81 171 ASN A O 1
ATOM 1353 N N . ILE A 1 172 ? 5.945 13.341 -7.631 1.00 88.38 172 ILE A N 1
ATOM 1354 C CA . ILE A 1 172 ? 5.952 12.448 -6.464 1.00 88.38 172 ILE A CA 1
ATOM 1355 C C . ILE A 1 172 ? 5.435 13.174 -5.213 1.00 88.38 172 ILE A C 1
ATOM 1357 O O . ILE A 1 172 ? 4.628 12.622 -4.465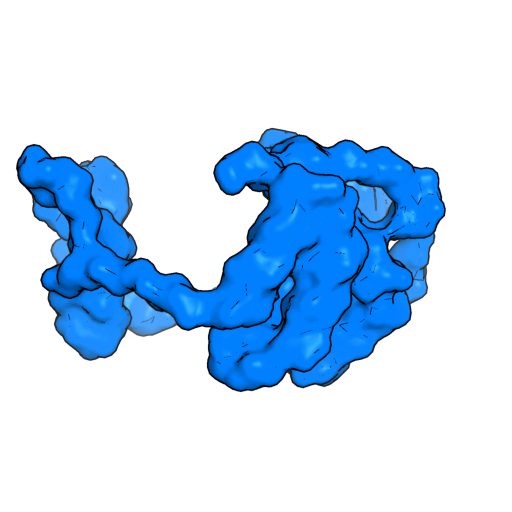 1.00 88.38 172 ILE A O 1
ATOM 1361 N N . GLY A 1 173 ? 5.808 14.446 -5.032 1.00 86.75 173 GLY A N 1
ATOM 1362 C CA . GLY A 1 173 ? 5.407 15.249 -3.869 1.00 86.75 173 GLY A CA 1
ATOM 1363 C C . GLY A 1 173 ? 3.899 15.479 -3.746 1.00 86.75 173 GLY A C 1
ATOM 1364 O O . GLY A 1 173 ? 3.407 15.730 -2.650 1.00 86.75 173 GLY A O 1
ATOM 1365 N N . LYS A 1 174 ? 3.134 15.322 -4.837 1.00 89.25 174 LYS A N 1
ATOM 1366 C CA . LYS A 1 174 ? 1.664 15.311 -4.775 1.00 89.25 174 LYS A CA 1
ATOM 1367 C C . LYS A 1 174 ? 1.131 14.133 -3.948 1.00 89.25 174 LYS A C 1
ATOM 1369 O O . LYS A 1 174 ? 0.119 14.285 -3.267 1.00 89.25 174 LYS A O 1
ATOM 1374 N N . TYR A 1 175 ? 1.771 12.969 -4.045 1.00 89.69 175 TYR A N 1
ATOM 1375 C CA . TYR A 1 175 ? 1.277 11.714 -3.467 1.00 89.69 175 TYR A CA 1
ATOM 1376 C C . TYR A 1 175 ? 1.970 11.343 -2.155 1.00 89.69 175 TYR A C 1
ATOM 1378 O O . TYR A 1 175 ? 1.382 10.638 -1.340 1.00 89.69 175 TYR A O 1
ATOM 1386 N N . PHE A 1 176 ? 3.166 11.882 -1.916 1.00 87.50 176 PHE A N 1
ATOM 1387 C CA . PHE A 1 176 ? 3.893 11.762 -0.653 1.00 87.50 176 PHE A CA 1
ATOM 1388 C C . PHE A 1 176 ? 4.074 13.148 -0.024 1.00 87.50 176 PHE A C 1
ATOM 1390 O O . PHE A 1 176 ? 5.179 13.690 -0.035 1.00 87.50 176 PHE A O 1
ATOM 1397 N N . PRO A 1 177 ? 2.987 13.772 0.466 1.00 79.44 177 PRO A N 1
ATOM 1398 C CA . PRO A 1 177 ? 3.068 15.109 1.026 1.00 79.44 177 PRO A CA 1
ATOM 1399 C C . PRO A 1 177 ? 3.885 15.094 2.319 1.00 79.44 177 PRO A C 1
ATOM 1401 O O . PRO A 1 177 ? 3.614 14.302 3.222 1.00 79.44 177 PRO A O 1
ATOM 1404 N N . ALA A 1 178 ? 4.827 16.029 2.425 1.00 66.62 178 ALA A N 1
ATOM 1405 C CA . ALA A 1 178 ? 5.428 16.404 3.694 1.00 66.62 178 ALA A CA 1
ATOM 1406 C C . ALA A 1 178 ? 4.310 16.933 4.610 1.00 66.62 178 ALA A C 1
ATOM 1408 O O . ALA A 1 178 ? 3.701 17.968 4.321 1.00 66.62 178 ALA A O 1
ATOM 1409 N N . ARG A 1 179 ? 3.976 16.184 5.659 1.00 59.53 179 ARG A N 1
ATOM 1410 C CA . ARG A 1 179 ? 3.107 16.638 6.749 1.00 59.53 179 ARG A CA 1
ATOM 1411 C C . ARG A 1 179 ? 3.902 16.698 8.033 1.00 59.53 179 ARG A C 1
ATOM 1413 O O . ARG A 1 179 ? 4.814 15.855 8.174 1.00 59.53 179 ARG A O 1
#

Radius of gyration: 18.58 Å; Cα contacts (8 Å, |Δi|>4): 227; chains: 1; bounding box: 41×32×49 Å